Protein AF-A0A840URG7-F1 (afdb_monomer)

pLDDT: mean 84.98, std 16.12, range [25.55, 98.62]

Radius of gyration: 25.04 Å; Cα contacts (8 Å, |Δi|>4): 674; chains: 1; bounding box: 56×63×55 Å

Foldseek 3Di:
DDDPPPPPPLVVLLVVLLCVLLPDQLVVLCVFQVFDADPVRWTWWQAQLFTWTQHSRWIATPLRDDDDSLNRSLVSQLSVQFGPDAFPLDWAALCVLDPPVPNPPPPDQCVLWVLVLVQCAVNVVLLVQSCVSRAWDFDDDADPQWGWIWHCRTPRWIKIWIWHHDDPPDHITIGIITGSCNCNRGPSVSVSSSSVVVSCSSNDPPDDDDDPLDADFLVNDDAFDKWKFDKDAAALVLQQVCCVPPNVDPLSNDQVSVCPDPNNGRFHPPVSVVVVLQVRCQRINVHFPPGWAFPDWPDKDFDATHDHGKMKMKMKGFRDGAQDPVDNQKTKTWMWMFIATPVRDGRMIITTITIGTHDPPDD

Organism: NCBI:txid1506996

Sequence (363 aa):
MTDVSGFGGHGKIYEDLVKRLEDADIATLARHVNLPINTAGEIEVPFLGATYLISNTGVRRVDRRRCSDVTASALIHYVLTGCRNLPAGIFVPLAELAGPLFRNSSFSHSALEGPIIKRFQGRIQELLSIAVSIGGHEGGISGSGSVSVIFDVLPNVLLQLIFYDKDDEFPARATLLLDAHATKFIDFEALAVLISIFVQFLTNQAAMETGDMKERYLEDFEAGQTFQSERIRIDVDRIKSFAAEFDPQPFHLDERAATDTIFRGLVASGWHTAAITMKLLVEGDLKPAGGIVGASFDEFRWLQPVRPGDELRVESEVLAVRASTSRPDQGVIKVRTTTLNQNNEAVQVLVGNLIVLRSPVSS

Secondary structure (DSSP, 8-state):
--------SHHHHHHHHHHHHHTS-HHHHHHHHT--B-TTS-EEEEETTEEEEEETTEEEETT-PPPPHHHHHHHHHHHHH--S----S-EEEHHHHS-TT-TTSS--HHHHHHHHHHHHTT-HHHHHHHHHHTTEEE-S---TTEEEEEEEEETTEEEEEEEE---SSS--EEEEEEETTGGGTS-HHHHHHHHHHHHHHHH-TTS--SS--PPBPGGG--TT-EEE---EE--HHHHHHHHHHH---HHHH-HHHHHTSTTSS----HHHHHHHHHHHHHHSS--BTT--EEEEEEEEEE-S---TT-EEEEEEEEEEEEE-SS-TTEEEEEEEEEEE-TTS-EEEEEEEEEEEEPPPP--

Solvent-accessible surface area (backbone atoms only — not comparable to full-atom values): 20094 Å² total; per-residue (Å²): 142,80,87,89,83,84,80,77,60,51,62,54,55,27,54,56,51,30,59,59,28,57,82,45,61,54,70,59,36,23,59,34,56,72,40,55,64,50,99,87,61,26,32,50,43,60,44,69,66,41,49,33,37,40,45,49,87,34,65,45,37,76,86,67,54,92,66,52,48,64,59,40,38,36,54,51,46,32,50,76,55,22,44,86,70,73,59,66,87,43,72,37,48,65,72,75,72,42,54,95,89,45,82,83,53,93,80,45,71,62,76,63,29,44,56,46,34,75,62,32,54,90,33,61,69,57,50,52,55,50,35,47,65,35,52,27,41,83,42,82,93,58,63,95,84,39,50,32,34,31,26,55,52,32,91,66,32,42,36,36,41,39,40,34,57,54,61,99,88,45,76,49,42,49,44,66,26,28,27,71,39,35,66,64,33,26,54,65,69,47,44,54,50,47,51,52,52,49,44,52,54,78,51,38,91,88,61,80,79,89,71,95,77,71,66,31,31,46,83,74,56,53,61,74,45,74,34,48,32,69,75,46,75,36,48,62,67,60,32,29,54,50,14,70,76,77,48,73,49,56,36,27,67,34,53,72,64,5,43,83,43,101,67,58,29,48,31,43,49,72,66,54,53,51,53,50,48,51,51,36,44,71,73,23,65,62,41,39,33,96,44,92,40,77,76,48,70,85,42,79,45,80,71,45,83,50,39,65,72,40,32,39,31,40,40,35,34,30,71,38,70,43,78,38,91,88,44,84,62,29,23,38,36,33,34,40,37,37,32,22,39,78,85,70,47,62,30,33,40,36,29,32,35,30,48,23,32,40,70,80,78,89,125

Structure (mmCIF, N/CA/C/O backbone):
data_AF-A0A840URG7-F1
#
_entry.id   AF-A0A840URG7-F1
#
loop_
_atom_site.group_PDB
_atom_site.id
_atom_site.type_symbol
_atom_site.label_atom_id
_atom_site.label_alt_id
_atom_site.label_comp_id
_atom_site.label_asym_id
_atom_site.label_entity_id
_atom_site.label_seq_id
_atom_site.pdbx_PDB_ins_code
_atom_site.Cartn_x
_atom_site.Cartn_y
_atom_site.Cartn_z
_atom_site.occupancy
_atom_site.B_iso_or_equiv
_atom_site.auth_seq_id
_atom_site.auth_comp_id
_atom_site.auth_asym_id
_atom_site.auth_atom_id
_atom_site.pdbx_PDB_model_num
ATOM 1 N N . MET A 1 1 ? 28.502 3.018 13.889 1.00 35.03 1 MET A N 1
ATOM 2 C CA . MET A 1 1 ? 27.523 3.351 14.943 1.00 35.03 1 MET A CA 1
ATOM 3 C C . MET A 1 1 ? 27.047 4.767 14.692 1.00 35.03 1 MET A C 1
ATOM 5 O O . MET A 1 1 ? 27.700 5.713 15.104 1.00 35.03 1 MET A O 1
ATOM 9 N N . THR A 1 2 ? 25.965 4.894 13.938 1.00 27.00 2 THR A N 1
ATOM 10 C CA . THR A 1 2 ? 25.192 6.128 13.796 1.00 27.00 2 THR A CA 1
ATOM 11 C C . THR A 1 2 ? 23.773 5.747 14.173 1.00 27.00 2 THR A C 1
ATOM 13 O O . THR A 1 2 ? 23.179 4.848 13.582 1.00 27.00 2 THR A O 1
ATOM 16 N N . ASP A 1 3 ? 23.342 6.338 15.274 1.00 25.55 3 ASP A N 1
ATOM 17 C CA . ASP A 1 3 ? 22.122 6.050 16.004 1.00 25.55 3 ASP A CA 1
ATOM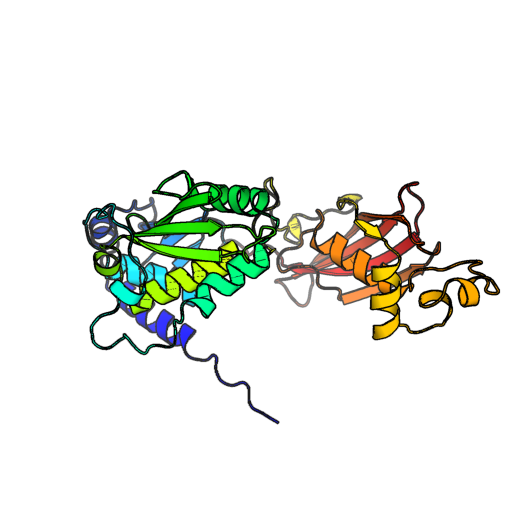 18 C C . ASP A 1 3 ? 20.897 6.506 15.196 1.00 25.55 3 ASP A C 1
ATOM 20 O O . ASP A 1 3 ? 20.818 7.659 14.771 1.00 25.55 3 ASP A O 1
ATOM 24 N N . VAL A 1 4 ? 19.965 5.584 14.950 1.00 26.81 4 VAL A N 1
ATOM 25 C CA . VAL A 1 4 ? 18.670 5.833 14.296 1.00 26.81 4 VAL A CA 1
ATOM 26 C C . VAL A 1 4 ? 17.610 5.839 15.397 1.00 26.81 4 VAL A C 1
ATOM 28 O O . VAL A 1 4 ? 16.782 4.940 15.503 1.00 26.81 4 VAL A O 1
ATOM 31 N N . SER A 1 5 ? 17.666 6.846 16.265 1.00 27.77 5 SER A N 1
ATOM 32 C CA . SER A 1 5 ? 16.752 7.046 17.400 1.00 27.77 5 SER A CA 1
ATOM 33 C C . SER A 1 5 ? 15.826 8.257 17.183 1.00 27.77 5 SER A C 1
ATOM 35 O O . SER A 1 5 ? 15.574 9.050 18.083 1.00 27.77 5 SER A O 1
ATOM 37 N N . GLY A 1 6 ? 15.288 8.405 15.964 1.00 25.84 6 GLY A N 1
ATOM 38 C CA . GLY A 1 6 ? 14.461 9.552 15.549 1.00 25.84 6 GLY A CA 1
ATOM 39 C C . GLY A 1 6 ? 12.942 9.331 15.443 1.00 25.84 6 GLY A C 1
ATOM 40 O O . GLY A 1 6 ? 12.267 10.193 14.893 1.00 25.84 6 GLY A O 1
ATOM 41 N N . PHE A 1 7 ? 12.377 8.215 15.924 1.00 33.34 7 PHE A N 1
ATOM 42 C CA . PHE A 1 7 ? 10.956 7.854 15.696 1.00 33.34 7 PHE A CA 1
ATOM 43 C C . PHE A 1 7 ? 10.078 7.765 16.966 1.00 33.34 7 PHE A C 1
ATOM 45 O O . PHE A 1 7 ? 9.041 7.111 16.963 1.00 33.34 7 PHE A O 1
ATOM 52 N N . GLY A 1 8 ? 10.449 8.440 18.061 1.00 29.45 8 GLY A N 1
ATOM 53 C CA . GLY A 1 8 ? 9.720 8.380 19.344 1.00 29.45 8 GLY A CA 1
ATOM 54 C C . GLY A 1 8 ? 8.539 9.353 19.529 1.00 29.45 8 GLY A C 1
ATOM 55 O O . GLY A 1 8 ? 7.962 9.388 20.611 1.00 29.45 8 GLY A O 1
ATOM 56 N N . GLY A 1 9 ? 8.192 10.183 18.534 1.00 48.97 9 GLY A N 1
ATOM 57 C CA . GLY A 1 9 ? 7.255 11.309 18.721 1.00 48.97 9 GLY A CA 1
ATOM 58 C C . GLY A 1 9 ? 5.770 11.013 18.472 1.00 48.97 9 GLY A C 1
ATOM 59 O O . GLY A 1 9 ? 4.916 11.535 19.184 1.00 48.97 9 GLY A O 1
ATOM 60 N N . HIS A 1 10 ? 5.440 10.179 17.481 1.00 64.50 10 HIS A N 1
ATOM 61 C CA . HIS A 1 10 ? 4.050 10.016 17.026 1.00 64.50 10 HIS A CA 1
ATOM 62 C C . HIS A 1 10 ? 3.159 9.261 18.018 1.00 64.50 10 HIS A C 1
ATOM 64 O O . HIS A 1 10 ? 2.007 9.646 18.194 1.00 64.50 10 HIS A O 1
ATOM 70 N N . GLY A 1 11 ? 3.702 8.256 18.715 1.00 68.62 11 GLY A N 1
ATOM 71 C CA . GLY A 1 11 ? 2.966 7.539 19.762 1.00 68.62 11 GLY A CA 1
ATOM 72 C C . GLY A 1 11 ? 2.554 8.466 20.908 1.00 68.62 11 GLY A C 1
ATOM 73 O O . GLY A 1 11 ? 1.411 8.438 21.343 1.00 68.62 11 GLY A O 1
ATOM 74 N N . LYS A 1 12 ? 3.437 9.390 21.308 1.00 79.00 12 LYS A N 1
ATOM 75 C CA . LYS A 1 12 ? 3.134 10.384 22.346 1.00 79.00 12 LYS A CA 1
ATOM 76 C C . LYS A 1 12 ? 2.038 11.367 21.917 1.00 79.00 12 LYS A C 1
ATOM 78 O O . LYS A 1 12 ? 1.158 11.680 22.709 1.00 79.00 12 LYS A O 1
ATOM 83 N N . ILE A 1 13 ? 2.071 11.831 20.663 1.00 82.38 13 ILE A N 1
ATOM 84 C CA . ILE A 1 13 ? 1.020 12.700 20.103 1.00 82.38 13 ILE A CA 1
ATOM 85 C C . ILE A 1 13 ? -0.329 11.972 20.113 1.00 82.38 13 ILE A C 1
ATOM 87 O O . ILE A 1 13 ? -1.331 12.546 20.535 1.00 82.38 13 ILE A O 1
ATOM 91 N N . TYR A 1 14 ? -0.346 10.706 19.691 1.00 86.50 14 TYR A N 1
ATOM 92 C CA . TYR A 1 14 ? -1.554 9.889 19.711 1.00 86.50 14 TYR A CA 1
ATOM 93 C C . TYR A 1 14 ? -2.090 9.695 21.134 1.00 86.50 14 TYR A C 1
ATOM 95 O O . TYR A 1 14 ? -3.266 9.948 21.375 1.00 86.50 14 TYR A O 1
ATOM 103 N N . GLU A 1 15 ? -1.237 9.326 22.092 1.00 88.69 15 GLU A N 1
ATOM 104 C CA . GLU A 1 15 ? -1.619 9.182 23.503 1.00 88.69 15 GLU A CA 1
ATOM 105 C C . GLU A 1 15 ? -2.224 10.470 24.079 1.00 88.69 15 GLU A C 1
ATOM 107 O O . GLU A 1 15 ? -3.244 10.424 24.768 1.00 88.69 15 GLU A O 1
ATOM 112 N N . ASP A 1 16 ? -1.636 11.631 23.783 1.00 90.75 16 ASP A N 1
ATOM 113 C CA . ASP A 1 16 ? -2.145 12.921 24.257 1.00 90.75 16 ASP A CA 1
ATOM 114 C C . ASP A 1 16 ? -3.489 13.295 23.604 1.00 90.75 16 ASP A C 1
ATOM 116 O O . ASP A 1 16 ? -4.351 13.896 24.248 1.00 90.75 16 ASP A O 1
ATOM 120 N N . LEU A 1 17 ? -3.711 12.904 22.347 1.00 90.81 17 LEU A N 1
ATOM 121 C CA . LEU A 1 17 ? -4.994 13.077 21.661 1.00 90.81 17 LEU A CA 1
ATOM 122 C C . LEU A 1 17 ? -6.074 12.124 22.173 1.00 90.81 17 LEU A C 1
ATOM 124 O O . LEU A 1 17 ? -7.224 12.540 22.303 1.00 90.81 17 LEU A O 1
ATOM 128 N N . VAL A 1 18 ? -5.722 10.880 22.504 1.00 92.69 18 VAL A N 1
ATOM 129 C CA . VAL A 1 18 ? -6.655 9.922 23.116 1.00 92.69 18 VAL A CA 1
ATOM 130 C C . VAL A 1 18 ? -7.127 10.434 24.474 1.00 92.69 18 VAL A C 1
ATOM 132 O O . VAL A 1 18 ? -8.328 10.453 24.711 1.00 92.69 18 VAL A O 1
ATOM 135 N N . LYS A 1 19 ? -6.239 10.988 25.311 1.00 93.00 19 LYS A N 1
ATOM 136 C CA . LYS A 1 19 ? -6.645 11.638 26.576 1.00 93.00 19 LYS A CA 1
ATOM 137 C C . LYS A 1 19 ? -7.650 12.770 26.367 1.00 93.00 19 LYS A C 1
ATOM 139 O O . LYS A 1 19 ? -8.557 12.956 27.165 1.00 93.00 19 LYS A O 1
ATOM 144 N N . ARG A 1 20 ? -7.521 13.535 25.277 1.00 92.06 20 ARG A N 1
ATOM 145 C CA . ARG A 1 20 ? -8.502 14.581 24.934 1.00 92.06 20 ARG A CA 1
ATOM 146 C C . ARG A 1 20 ? -9.853 14.005 24.505 1.00 92.06 20 ARG A C 1
ATOM 148 O O . ARG A 1 20 ? -10.852 14.705 24.633 1.00 92.06 20 ARG A O 1
ATOM 155 N N . LEU A 1 21 ? -9.886 12.779 23.981 1.00 92.62 21 LEU A N 1
ATOM 156 C CA . LEU A 1 21 ? -11.123 12.069 23.659 1.00 92.62 21 LEU A CA 1
ATOM 157 C C . LEU A 1 21 ? -11.777 11.434 24.886 1.00 92.62 21 LEU A C 1
ATOM 159 O O . LEU A 1 21 ? -12.998 11.341 24.893 1.00 92.62 21 LEU A O 1
ATOM 163 N N . GLU A 1 22 ? -11.018 11.026 25.908 1.00 92.50 22 GLU A N 1
ATOM 164 C CA . GLU A 1 22 ? -11.560 10.385 27.121 1.00 92.50 22 GLU A CA 1
ATOM 165 C C . GLU A 1 22 ? -12.695 11.209 27.748 1.00 92.50 22 GLU A C 1
ATOM 167 O O . GLU A 1 22 ? -13.764 10.669 28.027 1.00 92.50 22 GLU A O 1
ATOM 172 N N . ASP A 1 23 ? -12.507 12.527 27.852 1.00 87.81 23 ASP A N 1
ATOM 173 C CA . ASP A 1 23 ? -13.480 13.454 28.443 1.00 87.81 23 ASP A CA 1
ATOM 174 C C . ASP A 1 23 ? -14.458 14.076 27.425 1.00 87.81 23 ASP A C 1
ATOM 176 O O . ASP A 1 23 ? -15.296 14.912 27.779 1.00 87.81 23 ASP A O 1
ATOM 180 N N . ALA A 1 24 ? -14.357 13.721 26.142 1.00 91.25 24 ALA A N 1
ATOM 181 C CA . ALA A 1 24 ? -15.145 14.353 25.092 1.00 91.25 24 ALA A CA 1
ATOM 182 C C . ALA A 1 24 ? -16.533 13.717 24.908 1.00 91.25 24 ALA A C 1
ATOM 184 O O . ALA A 1 24 ? -16.699 12.496 24.888 1.00 91.25 24 ALA A O 1
ATOM 185 N N . ASP A 1 25 ? -17.542 14.556 24.655 1.00 94.50 25 ASP A N 1
ATOM 186 C CA . ASP A 1 25 ? -18.849 14.097 24.180 1.00 94.50 25 ASP A CA 1
ATOM 187 C C . ASP A 1 25 ? -18.771 13.760 22.683 1.00 94.50 25 ASP A C 1
ATOM 189 O O . ASP A 1 25 ? -18.884 14.633 21.814 1.00 94.50 25 ASP A O 1
ATOM 193 N N . ILE A 1 26 ? -18.597 12.469 22.393 1.00 95.31 26 ILE A N 1
ATOM 194 C CA . ILE A 1 26 ? -18.490 11.914 21.039 1.00 95.31 26 ILE A CA 1
ATOM 195 C C . ILE A 1 26 ? -19.694 12.286 20.167 1.00 95.31 26 ILE A C 1
ATOM 197 O O . ILE A 1 26 ? -19.527 12.619 18.991 1.00 95.31 26 ILE A O 1
ATOM 201 N N . ALA A 1 27 ? -20.905 12.314 20.729 1.00 93.94 27 ALA A N 1
ATOM 202 C CA . ALA A 1 27 ? -22.096 12.652 19.960 1.00 93.94 27 ALA A CA 1
ATOM 203 C C . ALA A 1 27 ? -22.134 14.130 19.576 1.00 93.94 27 ALA A C 1
ATOM 205 O O . ALA A 1 27 ? -22.584 14.513 18.490 1.00 93.94 27 ALA A O 1
ATOM 206 N N . THR A 1 28 ? -21.636 14.983 20.462 1.00 93.06 28 THR A N 1
ATOM 207 C CA . THR A 1 28 ? -21.450 16.394 20.160 1.00 93.06 28 THR A CA 1
ATOM 208 C C . THR A 1 28 ? -20.350 16.595 19.122 1.00 93.06 28 THR A C 1
ATOM 210 O O . THR A 1 28 ? -20.592 17.324 18.161 1.00 93.06 28 THR A O 1
ATOM 213 N N . LEU A 1 29 ? -19.204 15.917 19.223 1.00 93.19 29 LEU A N 1
ATOM 214 C CA . LEU A 1 29 ? -18.143 15.989 18.210 1.00 93.19 29 LEU A CA 1
ATOM 215 C C . LEU A 1 29 ? -18.638 15.557 16.822 1.00 93.19 29 LEU A C 1
ATOM 217 O O . LEU A 1 29 ? -18.513 16.323 15.870 1.00 93.19 29 LEU A O 1
ATOM 221 N N . ALA A 1 30 ? -19.309 14.406 16.712 1.00 92.81 30 ALA A N 1
ATOM 222 C CA . ALA A 1 30 ? -19.869 13.916 15.449 1.00 92.81 30 ALA A CA 1
ATOM 223 C C . ALA A 1 30 ? -20.816 14.936 14.801 1.00 92.81 30 ALA A C 1
ATOM 225 O O . ALA A 1 30 ? -20.755 15.195 13.598 1.00 92.81 30 ALA A O 1
ATOM 226 N N . ARG A 1 31 ? -21.662 15.589 15.614 1.00 90.31 31 ARG A N 1
ATOM 227 C CA . ARG A 1 31 ? -22.547 16.655 15.134 1.00 90.31 31 ARG A CA 1
ATOM 228 C C . ARG A 1 31 ? -21.764 17.854 14.608 1.00 90.31 31 ARG A C 1
ATOM 230 O O . ARG A 1 31 ? -22.227 18.431 13.628 1.00 90.31 31 ARG A O 1
ATOM 237 N N . HIS A 1 32 ? -20.636 18.239 15.202 1.00 87.56 32 HIS A N 1
ATOM 238 C CA . HIS A 1 32 ? -19.839 19.387 14.743 1.00 87.56 32 HIS A CA 1
ATOM 239 C C . HIS A 1 32 ? -19.211 19.169 13.365 1.00 87.56 32 HIS A C 1
ATOM 241 O O . HIS A 1 32 ? -19.142 20.118 12.589 1.00 87.56 32 HIS A O 1
ATOM 247 N N . VAL A 1 33 ? -18.845 17.933 13.033 1.00 88.12 33 VAL A N 1
ATOM 248 C CA . VAL A 1 33 ? -18.273 17.569 11.723 1.00 88.12 33 VAL A CA 1
ATOM 249 C C . VAL A 1 33 ? -19.279 16.924 10.764 1.00 88.12 33 VAL A C 1
ATOM 251 O O . VAL A 1 33 ? -18.927 16.565 9.647 1.00 88.12 33 VAL A O 1
ATOM 254 N N . ASN A 1 34 ? -20.551 16.826 11.169 1.00 90.06 34 ASN A N 1
ATOM 255 C CA . ASN A 1 34 ? -21.637 16.207 10.403 1.00 90.06 34 ASN A CA 1
ATOM 256 C C . ASN A 1 34 ? -21.344 14.751 9.989 1.00 90.06 34 ASN A C 1
ATOM 258 O O . ASN A 1 34 ? -21.593 14.355 8.851 1.00 90.06 34 ASN A O 1
ATOM 262 N N . LEU A 1 35 ? -20.818 13.963 10.927 1.00 93.00 35 LEU A N 1
ATOM 263 C CA . LEU A 1 35 ? -20.523 12.546 10.736 1.00 93.00 35 LEU A CA 1
ATOM 264 C C . LEU A 1 35 ? -21.554 11.654 11.437 1.00 93.00 35 LEU A C 1
ATOM 266 O O . LEU A 1 35 ? -22.087 12.043 12.483 1.00 93.00 35 LEU A O 1
ATOM 270 N N . PRO A 1 36 ? -21.850 10.464 10.881 1.00 95.06 36 PRO A N 1
ATOM 271 C CA . PRO A 1 36 ? -22.738 9.517 11.526 1.00 95.06 36 PRO A CA 1
ATOM 272 C C . PRO A 1 36 ? -22.085 8.888 12.759 1.00 95.06 36 PRO A C 1
ATOM 274 O O . PRO A 1 36 ? -20.862 8.830 12.895 1.00 95.06 36 PRO A O 1
ATOM 277 N N . ILE A 1 37 ? -22.941 8.402 13.655 1.00 96.25 37 ILE A N 1
ATOM 278 C CA . ILE A 1 37 ? -22.557 7.609 14.820 1.00 96.25 37 ILE A CA 1
ATOM 279 C C . ILE A 1 37 ? -23.219 6.248 14.673 1.00 96.25 37 ILE A C 1
ATOM 281 O O . ILE A 1 37 ? -24.416 6.166 14.378 1.00 96.25 37 ILE A O 1
ATOM 285 N N . ASN A 1 38 ? -22.450 5.192 14.898 1.00 94.44 38 ASN A N 1
ATOM 286 C CA . ASN A 1 38 ? -22.973 3.837 14.906 1.00 94.44 38 ASN A CA 1
ATOM 287 C C . ASN A 1 38 ? -23.743 3.518 16.204 1.00 94.44 38 ASN A C 1
ATOM 289 O O . ASN A 1 38 ? -23.807 4.303 17.153 1.00 94.44 38 ASN A O 1
ATOM 293 N N . THR A 1 39 ? -24.307 2.313 16.281 1.00 92.69 39 THR A N 1
ATOM 294 C CA . THR A 1 39 ? -25.061 1.848 17.459 1.00 92.69 39 THR A CA 1
ATOM 295 C C . THR A 1 39 ? -24.213 1.689 18.724 1.00 92.69 39 THR A C 1
ATOM 297 O O . THR A 1 39 ? -24.775 1.603 19.812 1.00 92.69 39 THR A O 1
ATOM 300 N N . ALA A 1 40 ? -22.884 1.629 18.598 1.00 92.88 40 ALA A N 1
ATOM 301 C CA . ALA A 1 40 ? -21.942 1.561 19.714 1.00 92.88 40 ALA A CA 1
ATOM 302 C C . ALA A 1 40 ? -21.500 2.951 20.212 1.00 92.88 40 ALA A C 1
ATOM 304 O O . ALA A 1 40 ? -20.715 3.035 21.152 1.00 92.88 40 ALA A O 1
ATOM 305 N N . GLY A 1 41 ? -22.005 4.037 19.614 1.00 94.44 41 GLY A N 1
ATOM 306 C CA . GLY A 1 41 ? -21.640 5.398 19.999 1.00 94.44 41 GLY A CA 1
ATOM 307 C C . GLY A 1 41 ? -20.329 5.893 19.385 1.00 94.44 41 GLY A C 1
ATOM 308 O O . GLY A 1 41 ? -19.790 6.886 19.860 1.00 94.44 41 GLY A O 1
ATOM 309 N N . GLU A 1 42 ? -19.806 5.230 18.352 1.00 97.06 42 GLU A N 1
ATOM 310 C CA . GLU A 1 42 ? -18.551 5.601 17.687 1.00 97.06 42 GLU A CA 1
ATOM 311 C C . GLU A 1 42 ? -18.825 6.424 16.424 1.00 97.06 42 GLU A C 1
ATOM 313 O O . GLU A 1 42 ? -19.769 6.140 15.684 1.00 97.06 42 GLU A O 1
ATOM 318 N N . ILE A 1 43 ? -17.976 7.415 16.150 1.00 97.50 43 ILE A N 1
ATOM 319 C CA . ILE A 1 43 ? -18.066 8.253 14.946 1.00 97.50 43 ILE A CA 1
ATOM 320 C C . ILE A 1 43 ? -17.518 7.479 13.757 1.00 97.50 43 ILE A C 1
ATOM 322 O O . ILE A 1 43 ? -16.388 6.994 13.812 1.00 97.50 43 ILE A O 1
ATOM 326 N N . GLU A 1 44 ? -18.282 7.422 12.673 1.00 96.75 44 GLU A N 1
ATOM 327 C CA . GLU A 1 44 ? -17.857 6.828 11.410 1.00 96.75 44 GLU A CA 1
ATOM 328 C C . GLU A 1 44 ? -17.211 7.887 10.512 1.00 96.75 44 GLU A C 1
ATOM 330 O O . GLU A 1 44 ? -17.872 8.810 10.039 1.00 96.75 44 GLU A O 1
ATOM 335 N N . VAL A 1 45 ? -15.909 7.750 10.261 1.00 95.25 45 VAL A N 1
ATOM 336 C CA . VAL A 1 45 ? -15.131 8.681 9.436 1.00 95.25 45 VAL A CA 1
ATOM 337 C C . VAL A 1 45 ? -14.657 7.970 8.165 1.00 95.25 45 VAL A C 1
ATOM 339 O O . VAL A 1 45 ? -13.820 7.066 8.261 1.00 95.25 45 VAL A O 1
ATOM 342 N N . PRO A 1 46 ? -15.161 8.336 6.972 1.00 91.69 46 PRO A N 1
ATOM 343 C CA . PRO A 1 46 ? -14.605 7.850 5.717 1.00 91.69 46 PRO A CA 1
ATOM 344 C C . PRO A 1 46 ? -13.256 8.530 5.453 1.00 91.69 46 PRO A C 1
ATOM 346 O O . PRO A 1 46 ? -13.133 9.748 5.571 1.00 91.69 46 PRO A O 1
ATOM 349 N N . PHE A 1 47 ? -12.243 7.739 5.112 1.00 91.12 47 PHE A N 1
ATOM 350 C CA . PHE A 1 47 ? -10.897 8.219 4.818 1.00 91.12 47 PHE A CA 1
ATOM 351 C C . PHE A 1 47 ? -10.181 7.242 3.873 1.00 91.12 47 PHE A C 1
ATOM 353 O O . PHE A 1 47 ? -10.029 6.063 4.197 1.00 91.12 47 PHE A O 1
ATOM 360 N N . LEU A 1 48 ? -9.746 7.730 2.705 1.00 85.69 48 LEU A N 1
ATOM 361 C CA . LEU A 1 48 ? -8.955 6.991 1.699 1.00 85.69 48 LEU A CA 1
ATOM 362 C C . LEU A 1 48 ? -9.502 5.590 1.359 1.00 85.69 48 LEU A C 1
ATOM 364 O O . LEU A 1 48 ? -8.781 4.593 1.401 1.00 85.69 48 LEU A O 1
ATOM 368 N N . GLY A 1 49 ? -10.798 5.507 1.049 1.00 82.00 49 GLY A N 1
ATOM 369 C CA . GLY A 1 49 ? -11.458 4.252 0.661 1.00 82.00 49 GLY A CA 1
ATOM 370 C C . GLY A 1 49 ? -11.773 3.291 1.817 1.00 82.00 49 GLY A C 1
ATOM 371 O O . GLY A 1 49 ? -12.204 2.167 1.571 1.00 82.00 49 GLY A O 1
ATOM 372 N N . ALA A 1 50 ? -11.588 3.703 3.075 1.00 86.56 50 ALA A N 1
ATOM 373 C CA . ALA A 1 50 ? -11.951 2.916 4.253 1.00 86.56 50 ALA A CA 1
ATOM 374 C C . ALA A 1 50 ? -12.775 3.726 5.264 1.00 86.56 50 ALA A C 1
ATOM 376 O O . ALA A 1 50 ? -12.750 4.954 5.272 1.00 86.56 50 ALA A O 1
ATOM 377 N N . THR A 1 51 ? -13.470 3.023 6.161 1.00 91.75 51 THR A N 1
ATOM 378 C CA . THR A 1 51 ? -14.201 3.633 7.280 1.00 91.75 51 THR A CA 1
ATOM 379 C C . THR A 1 51 ? -13.456 3.402 8.590 1.00 91.75 51 THR A C 1
ATOM 381 O O . THR A 1 51 ? -13.090 2.271 8.938 1.00 91.75 51 THR A O 1
ATOM 384 N N . TYR A 1 52 ? -13.251 4.488 9.327 1.00 94.69 52 TYR A N 1
ATOM 385 C CA . TYR A 1 52 ? -12.627 4.521 10.642 1.00 94.69 52 TYR A CA 1
ATOM 386 C C . TYR A 1 52 ? -13.680 4.818 11.703 1.00 94.69 52 TYR A C 1
ATOM 388 O O . TYR A 1 52 ? -14.647 5.529 11.451 1.00 94.69 52 TYR A O 1
ATOM 396 N N . LEU A 1 53 ? -13.482 4.252 12.886 1.00 97.06 53 LEU A N 1
ATOM 397 C CA . LEU A 1 53 ? -14.352 4.388 14.041 1.00 97.06 53 LEU A CA 1
ATOM 398 C C . LEU A 1 53 ? -13.578 5.093 15.143 1.00 97.06 53 LEU A C 1
ATOM 400 O O . LEU A 1 53 ? -12.499 4.629 15.525 1.00 97.06 53 LEU A O 1
ATOM 404 N N . ILE A 1 54 ? -14.123 6.209 15.618 1.00 97.38 54 ILE A N 1
ATOM 405 C CA . ILE A 1 54 ? -13.533 7.016 16.688 1.00 97.38 54 ILE A CA 1
ATOM 406 C C . ILE A 1 54 ? -14.426 6.937 17.922 1.00 97.38 54 ILE A C 1
ATOM 408 O O . ILE A 1 54 ? -15.620 7.233 17.852 1.00 97.38 54 ILE A O 1
ATOM 412 N N . SER A 1 55 ? -13.831 6.558 19.049 1.00 96.38 55 SER A N 1
ATOM 413 C CA . SER A 1 55 ? -14.466 6.485 20.366 1.00 96.38 55 SER A CA 1
ATOM 414 C C . SER A 1 55 ? -13.625 7.227 21.409 1.00 96.38 55 SER A C 1
ATOM 416 O O . SER A 1 55 ? -12.520 7.687 21.117 1.00 96.38 55 SER A O 1
ATOM 418 N N . ASN A 1 56 ? -14.097 7.287 22.657 1.00 95.38 56 ASN A N 1
ATOM 419 C CA . ASN A 1 56 ? -13.320 7.827 23.779 1.00 95.38 56 ASN A CA 1
ATOM 420 C C . ASN A 1 56 ? -12.002 7.071 24.040 1.00 95.38 56 ASN A C 1
ATOM 422 O O . ASN A 1 56 ? -11.139 7.584 24.740 1.00 95.38 56 ASN A O 1
ATOM 426 N N . THR A 1 57 ? -11.829 5.865 23.487 1.00 93.62 57 THR A N 1
ATOM 427 C CA . THR A 1 57 ? -10.629 5.035 23.682 1.00 93.62 57 THR A CA 1
ATOM 428 C C . THR A 1 57 ? -9.670 5.065 22.488 1.00 93.62 57 THR A C 1
ATOM 430 O O . THR A 1 57 ? -8.667 4.354 22.500 1.00 93.62 57 THR A O 1
ATOM 433 N N . GLY A 1 58 ? -9.972 5.841 21.441 1.00 93.44 58 GLY A N 1
ATOM 434 C CA . GLY A 1 58 ? -9.100 6.025 20.279 1.00 93.44 58 GLY A CA 1
ATOM 435 C C . GLY A 1 58 ? -9.741 5.654 18.944 1.00 93.44 58 GLY A C 1
ATOM 436 O O . GLY A 1 58 ? -10.953 5.766 18.763 1.00 93.44 58 GLY A O 1
ATOM 437 N N . VAL A 1 59 ? -8.903 5.254 17.980 1.00 94.75 59 VAL A N 1
ATOM 438 C CA . VAL A 1 59 ? -9.311 5.037 16.582 1.00 94.75 59 VAL A CA 1
ATOM 439 C C . VAL A 1 59 ? -9.046 3.606 16.141 1.00 94.75 59 VAL A C 1
ATOM 441 O O . VAL A 1 59 ? -7.948 3.077 16.314 1.00 94.75 59 VAL A O 1
ATOM 444 N N . ARG A 1 60 ? -10.026 2.998 15.473 1.00 92.44 60 ARG A N 1
ATOM 445 C CA . ARG A 1 60 ? -9.890 1.687 14.824 1.00 92.44 60 ARG A CA 1
ATOM 446 C C . ARG A 1 60 ? -10.513 1.696 13.435 1.00 92.44 60 ARG A C 1
ATOM 448 O O . ARG A 1 60 ? -11.321 2.558 13.119 1.00 92.44 60 ARG A O 1
ATOM 455 N N . ARG A 1 61 ? -10.170 0.721 12.598 1.00 87.38 61 ARG A N 1
ATOM 456 C CA . ARG A 1 61 ? -1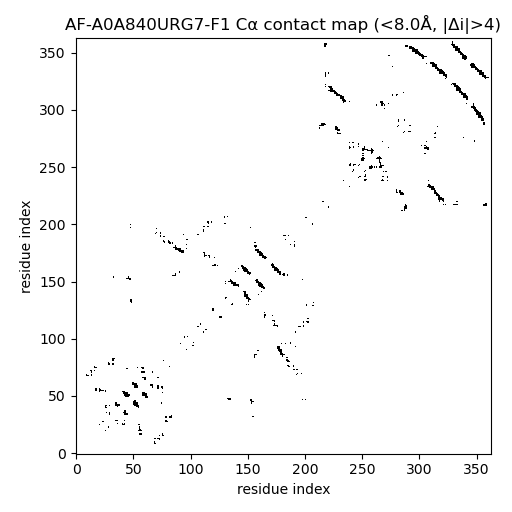0.825 0.534 11.294 1.00 87.38 61 ARG A CA 1
ATOM 457 C C . ARG A 1 61 ? -12.007 -0.421 11.408 1.00 87.38 61 ARG A C 1
ATOM 459 O O . ARG A 1 61 ? -11.966 -1.358 12.210 1.00 87.38 61 ARG A O 1
ATOM 466 N N . VAL A 1 62 ? -13.031 -0.220 10.577 1.00 84.38 62 VAL A N 1
ATOM 467 C CA . VAL A 1 62 ? -14.160 -1.162 10.456 1.00 84.38 62 VAL A CA 1
ATOM 468 C C . VAL A 1 62 ? -13.672 -2.540 9.996 1.00 84.38 62 VAL A C 1
ATOM 470 O O . VAL A 1 62 ? -14.075 -3.555 10.558 1.00 84.38 62 VAL A O 1
ATOM 473 N N . ASP A 1 63 ? -12.737 -2.576 9.044 1.00 76.25 63 ASP A N 1
ATOM 474 C CA . ASP A 1 63 ? -12.147 -3.805 8.493 1.00 76.25 63 ASP A CA 1
ATOM 475 C C . ASP A 1 63 ? -11.109 -4.480 9.413 1.00 76.25 63 ASP A C 1
ATOM 477 O O . ASP A 1 63 ? -10.502 -5.479 9.031 1.00 76.25 63 ASP A O 1
ATOM 481 N N . ARG A 1 64 ? -10.894 -3.938 10.622 1.00 78.50 64 ARG A N 1
ATOM 482 C CA . ARG A 1 64 ? -9.933 -4.413 11.634 1.00 78.50 64 ARG A CA 1
ATOM 483 C C . ARG A 1 64 ? -8.462 -4.419 11.192 1.00 78.50 64 ARG A C 1
ATOM 485 O O . ARG A 1 64 ? -7.618 -4.912 11.941 1.00 78.50 64 ARG A O 1
ATOM 492 N N . ARG A 1 65 ? -8.114 -3.838 10.036 1.00 71.31 65 ARG A N 1
ATOM 493 C CA . ARG A 1 65 ? -6.708 -3.654 9.645 1.00 71.31 65 ARG A CA 1
ATOM 494 C C . ARG A 1 65 ? -6.021 -2.662 10.585 1.00 71.31 65 ARG A C 1
ATOM 496 O O . ARG A 1 65 ? -6.662 -1.794 11.184 1.00 71.31 65 ARG A O 1
ATOM 503 N N . ARG A 1 66 ? -4.691 -2.756 10.685 1.00 72.75 66 ARG A N 1
ATOM 504 C CA . ARG A 1 66 ? -3.897 -1.851 11.528 1.00 72.75 66 ARG A CA 1
ATOM 505 C C . ARG A 1 66 ? -4.111 -0.394 11.099 1.00 72.75 66 ARG A C 1
ATOM 507 O O . ARG A 1 66 ? -3.952 -0.053 9.928 1.00 72.75 66 ARG A O 1
ATOM 514 N N . CYS A 1 67 ? -4.440 0.459 12.065 1.00 80.31 67 CYS A N 1
ATOM 515 C CA . CYS A 1 67 ? -4.394 1.911 11.928 1.00 80.31 67 CYS A CA 1
ATOM 516 C C . CYS A 1 67 ? -3.043 2.399 12.464 1.00 80.31 67 CYS A C 1
ATOM 518 O O . CYS A 1 67 ? -2.620 1.952 13.528 1.00 80.31 67 CYS A O 1
ATOM 520 N N . SER A 1 68 ? -2.341 3.261 11.727 1.00 85.06 68 SER A N 1
ATOM 521 C CA . SER A 1 68 ? -1.102 3.859 12.236 1.00 85.06 68 SER A CA 1
ATOM 522 C C . SER A 1 68 ? -1.423 4.994 13.208 1.00 85.06 68 SER A C 1
ATOM 524 O O . SER A 1 68 ? -2.395 5.714 12.987 1.00 85.06 68 SER A O 1
ATOM 526 N N . ASP A 1 69 ? -0.583 5.212 14.221 1.00 84.38 69 ASP A N 1
ATOM 527 C CA . ASP A 1 69 ? -0.752 6.318 15.179 1.00 84.38 69 ASP A CA 1
ATOM 528 C C . ASP A 1 69 ? -0.803 7.683 14.480 1.00 84.38 69 ASP A C 1
ATOM 530 O O . ASP A 1 69 ? -1.502 8.587 14.925 1.00 84.38 69 ASP A O 1
ATOM 534 N N . VAL A 1 70 ? -0.110 7.827 13.345 1.00 83.81 70 VAL A N 1
ATOM 535 C CA . VAL A 1 70 ? -0.108 9.049 12.527 1.00 83.81 70 VAL A CA 1
ATOM 536 C C . VAL A 1 70 ? -1.472 9.260 11.863 1.00 83.81 70 VAL A C 1
ATOM 538 O O . VAL A 1 70 ? -2.038 10.348 11.950 1.00 83.81 70 VAL A O 1
ATOM 541 N N . THR A 1 71 ? -2.035 8.211 11.254 1.00 88.88 71 THR A N 1
ATOM 542 C CA . THR A 1 71 ? -3.392 8.244 10.685 1.00 88.88 71 THR A CA 1
ATOM 543 C C . THR A 1 71 ? -4.431 8.493 11.771 1.00 88.88 71 THR A C 1
ATOM 545 O O . THR A 1 71 ? -5.267 9.379 11.625 1.00 88.88 71 THR A O 1
ATOM 548 N N . ALA A 1 72 ? -4.353 7.754 12.878 1.00 90.50 72 ALA A N 1
ATOM 549 C CA . ALA A 1 72 ? -5.251 7.911 14.009 1.00 90.50 72 ALA A CA 1
ATOM 550 C C . ALA A 1 72 ? -5.208 9.347 14.551 1.00 90.50 72 ALA A C 1
ATOM 552 O O . ALA A 1 72 ? -6.253 9.971 14.691 1.00 90.50 72 ALA A O 1
ATOM 553 N N . SER A 1 73 ? -4.015 9.912 14.757 1.00 89.75 73 SER A N 1
ATOM 554 C CA . SER A 1 73 ? -3.846 11.290 15.232 1.00 89.75 73 SER A CA 1
ATOM 555 C C . SER A 1 73 ? -4.499 12.311 14.300 1.00 89.75 73 SER A C 1
ATOM 557 O O . SER A 1 73 ? -5.221 13.184 14.776 1.00 89.75 73 SER A O 1
ATOM 559 N N . ALA A 1 74 ? -4.307 12.187 12.982 1.00 90.06 74 ALA A N 1
ATOM 560 C CA . ALA A 1 74 ? -4.911 13.098 12.007 1.00 90.06 74 ALA A CA 1
ATOM 561 C C . ALA A 1 74 ? -6.451 13.058 12.049 1.00 90.06 74 ALA A C 1
ATOM 563 O O . ALA A 1 74 ? -7.102 14.103 12.026 1.00 90.06 74 ALA A O 1
ATOM 564 N N . LEU A 1 75 ? -7.036 11.863 12.183 1.00 93.62 75 LEU A N 1
ATOM 565 C CA . LEU A 1 75 ? -8.487 11.685 12.287 1.00 93.62 75 LEU A CA 1
ATOM 566 C C . LEU A 1 75 ? -9.051 12.230 13.607 1.00 93.62 75 LEU A C 1
ATOM 568 O O . LEU A 1 75 ? -10.104 12.868 13.605 1.00 93.62 75 LEU A O 1
ATOM 572 N N . ILE A 1 76 ? -8.342 12.032 14.726 1.00 93.94 76 ILE A N 1
ATOM 573 C CA . ILE A 1 76 ? -8.733 12.617 16.016 1.00 93.94 76 ILE A CA 1
ATOM 574 C C . ILE A 1 76 ? -8.681 14.146 15.938 1.00 93.94 76 ILE A C 1
ATOM 576 O O . ILE A 1 76 ? -9.631 14.805 16.354 1.00 93.94 76 ILE A O 1
ATOM 580 N N . HIS A 1 77 ? -7.613 14.720 15.372 1.00 91.25 77 HIS A N 1
ATOM 581 C CA . HIS A 1 77 ? -7.509 16.167 15.163 1.00 91.25 77 HIS A CA 1
ATOM 582 C C . HIS A 1 77 ? -8.687 16.706 14.355 1.00 91.25 77 HIS A C 1
ATOM 584 O O . HIS A 1 77 ? -9.314 17.678 14.778 1.00 91.25 77 HIS A O 1
ATOM 590 N N . TYR A 1 78 ? -9.022 16.059 13.239 1.00 92.50 78 TYR A N 1
ATOM 591 C CA . TYR A 1 78 ? -10.154 16.448 12.403 1.00 92.50 78 TYR A CA 1
ATOM 592 C C . TYR A 1 78 ? -11.472 16.474 13.184 1.00 92.50 78 TYR A C 1
ATOM 594 O O . TYR A 1 78 ? -12.203 17.455 13.125 1.00 92.50 78 TYR A O 1
ATOM 602 N N . VAL A 1 79 ? -11.763 15.445 13.980 1.00 93.00 79 VAL A N 1
ATOM 603 C CA . VAL A 1 79 ? -13.006 15.402 14.763 1.00 93.00 79 VAL A CA 1
ATOM 604 C C . VAL A 1 79 ? -13.005 16.397 15.930 1.00 93.00 79 VAL A C 1
ATOM 606 O O . VAL A 1 79 ? -14.050 16.961 16.247 1.00 93.00 79 VAL A O 1
ATOM 609 N N . LEU A 1 80 ? -11.855 16.641 16.565 1.00 90.56 80 LEU A N 1
ATOM 610 C CA . LEU A 1 80 ? -11.737 17.588 17.681 1.00 90.56 80 LEU A CA 1
ATOM 611 C C . LEU A 1 80 ? -11.784 19.058 17.247 1.00 90.56 80 LEU A C 1
ATOM 613 O O . LEU A 1 80 ? -12.177 19.909 18.043 1.00 90.56 80 LEU A O 1
ATOM 617 N N . THR A 1 81 ? -11.324 19.370 16.035 1.00 85.06 81 THR A N 1
ATOM 618 C CA . THR A 1 81 ? -11.179 20.755 15.545 1.00 85.06 81 THR A CA 1
ATOM 619 C C . THR A 1 81 ? -12.180 21.120 14.459 1.00 85.06 81 THR A C 1
ATOM 621 O O . THR A 1 81 ? -12.462 22.302 14.256 1.00 85.06 81 THR A O 1
ATOM 624 N N . GLY A 1 82 ? -12.728 20.120 13.774 1.00 76.25 82 GLY A N 1
ATOM 625 C CA . GLY A 1 82 ? -13.602 20.315 12.639 1.00 76.25 82 GLY A CA 1
ATOM 626 C C . GLY A 1 82 ? -14.901 21.012 13.012 1.00 76.25 82 GLY A C 1
ATOM 627 O O . GLY A 1 82 ? -15.417 20.930 14.128 1.00 76.25 82 GLY A O 1
ATOM 628 N N . CYS A 1 83 ? -15.440 21.732 12.039 1.00 75.81 83 CYS A N 1
ATOM 629 C CA . CYS A 1 83 ? -16.643 22.521 12.215 1.00 75.81 83 CYS A CA 1
ATOM 630 C C . CYS A 1 83 ? -17.580 22.384 11.015 1.00 75.81 83 CYS A C 1
ATOM 632 O O . CYS A 1 83 ? -17.190 21.942 9.931 1.00 75.81 83 CYS A O 1
ATOM 634 N N . ARG A 1 84 ? -18.833 22.811 11.206 1.00 74.38 84 ARG A N 1
ATOM 635 C CA . ARG A 1 84 ? -19.857 22.851 10.157 1.00 74.38 84 ARG A CA 1
ATOM 636 C C . ARG A 1 84 ? -19.602 24.017 9.210 1.00 74.38 84 ARG A C 1
ATOM 638 O O . ARG A 1 84 ? -20.276 25.040 9.279 1.00 74.38 84 ARG A O 1
ATOM 645 N N . ASN A 1 85 ? -18.620 23.859 8.341 1.00 79.94 85 ASN A N 1
ATOM 646 C CA . ASN A 1 85 ? -18.403 24.734 7.200 1.00 79.94 85 ASN A CA 1
ATOM 647 C C . ASN A 1 85 ? -18.628 23.965 5.898 1.00 79.94 85 ASN A C 1
ATOM 649 O O . ASN A 1 85 ? -18.753 22.742 5.890 1.00 79.94 85 ASN A O 1
ATOM 653 N N . LEU A 1 86 ? -18.687 24.704 4.794 1.00 86.31 86 LEU A N 1
ATOM 654 C CA . LEU A 1 86 ? -18.688 24.137 3.451 1.00 86.31 86 LEU A CA 1
ATOM 655 C C . LEU A 1 86 ? -17.356 24.451 2.757 1.00 86.31 86 LEU A C 1
ATOM 657 O O . LEU A 1 86 ? -16.772 25.516 3.029 1.00 86.31 86 LEU A O 1
ATOM 661 N N . PRO A 1 87 ? -16.885 23.560 1.866 1.00 89.19 87 PRO A N 1
ATOM 662 C CA . PRO A 1 87 ? -15.771 23.859 0.976 1.00 89.19 87 PRO A CA 1
ATOM 663 C C . PRO A 1 87 ? -16.015 25.167 0.215 1.00 89.19 87 PRO A C 1
ATOM 665 O O . PRO A 1 87 ? -17.155 25.501 -0.118 1.00 89.19 87 PRO A O 1
ATOM 668 N N . ALA A 1 88 ? -14.953 25.923 -0.048 1.00 92.06 88 ALA A N 1
ATOM 669 C CA . ALA A 1 88 ? -15.028 27.131 -0.865 1.00 92.06 88 ALA A CA 1
ATOM 670 C C . ALA A 1 88 ? -15.297 26.815 -2.346 1.00 92.06 88 ALA A C 1
ATOM 672 O O . ALA A 1 88 ? -15.810 27.669 -3.068 1.00 92.06 88 ALA A O 1
ATOM 673 N N . GLY A 1 89 ? -14.916 25.619 -2.805 1.00 89.25 89 GLY A N 1
ATOM 674 C CA . GLY A 1 89 ? -14.866 25.260 -4.223 1.00 89.25 89 GLY A CA 1
ATOM 675 C C . GLY A 1 89 ? -13.711 25.939 -4.967 1.00 89.25 89 GLY A C 1
ATOM 676 O O . GLY A 1 89 ? -13.696 25.957 -6.196 1.00 89.25 89 GLY A O 1
ATOM 677 N N . ILE A 1 90 ? -12.761 26.523 -4.230 1.00 92.06 90 ILE A N 1
ATOM 678 C CA . ILE A 1 90 ? -11.593 27.233 -4.758 1.00 92.06 90 ILE A CA 1
ATOM 679 C C . ILE A 1 90 ? -10.355 26.485 -4.286 1.00 92.06 90 ILE A C 1
ATOM 681 O O . ILE A 1 90 ? -10.146 26.357 -3.083 1.00 92.06 90 ILE A O 1
ATOM 685 N N . PHE A 1 91 ? -9.534 26.024 -5.225 1.00 93.12 91 PHE A N 1
ATOM 686 C CA . PHE A 1 91 ? -8.350 25.224 -4.938 1.00 93.12 91 PHE A CA 1
ATOM 687 C C . PHE A 1 91 ? -7.081 26.078 -4.986 1.00 93.12 91 PHE A C 1
ATOM 689 O O . PHE A 1 91 ? -6.826 26.764 -5.975 1.00 93.12 91 PHE A O 1
ATOM 696 N N . VAL A 1 92 ? -6.287 26.021 -3.918 1.00 91.81 92 VAL A N 1
ATOM 697 C CA . VAL A 1 92 ? -5.054 26.796 -3.735 1.00 91.81 92 VAL A CA 1
ATOM 698 C C . VAL A 1 92 ? -3.889 25.886 -3.322 1.00 91.81 92 VAL A C 1
ATOM 700 O O . VAL A 1 92 ? -4.110 24.841 -2.705 1.00 91.81 92 VAL A O 1
ATOM 703 N N . PRO A 1 93 ? -2.633 26.238 -3.636 1.00 89.69 93 PRO A N 1
ATOM 704 C CA . PRO A 1 93 ? -1.467 25.519 -3.132 1.00 89.69 93 PRO A CA 1
ATOM 705 C C . PRO A 1 93 ? -1.429 25.483 -1.599 1.00 89.69 93 PRO A C 1
ATOM 707 O O . PRO A 1 93 ? -1.788 26.456 -0.937 1.00 89.69 93 PRO A O 1
ATOM 710 N N . LEU A 1 94 ? -0.888 24.403 -1.022 1.00 85.00 94 LEU A N 1
ATOM 711 C CA . LEU A 1 94 ? -0.718 24.270 0.435 1.00 85.00 94 LEU A CA 1
ATOM 712 C C . LEU A 1 94 ?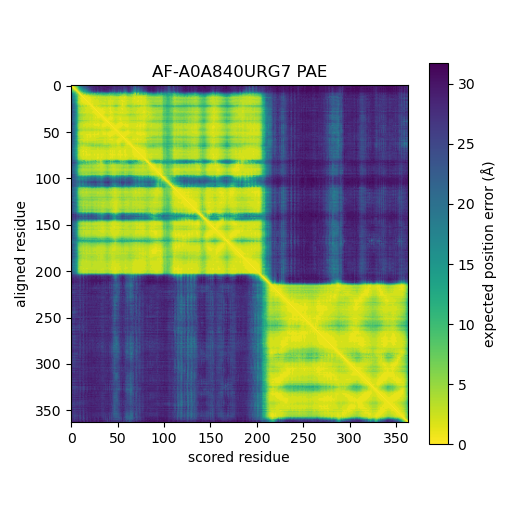 0.013 25.478 1.055 1.00 85.00 94 LEU A C 1
ATOM 714 O O . LEU A 1 94 ? -0.329 25.916 2.150 1.00 85.00 94 LEU A O 1
ATOM 718 N N . ALA A 1 95 ? 0.985 26.051 0.341 1.00 81.19 95 ALA A N 1
ATOM 719 C CA . ALA A 1 95 ? 1.740 27.219 0.790 1.00 81.19 95 ALA A CA 1
ATOM 720 C C . ALA A 1 95 ? 0.884 28.490 0.968 1.00 81.19 95 ALA A C 1
ATOM 722 O O . ALA A 1 95 ? 1.262 29.359 1.748 1.00 81.19 95 ALA A O 1
ATOM 723 N N . GLU A 1 96 ? -0.258 28.609 0.283 1.00 85.56 96 GLU A N 1
ATOM 724 C CA . GLU A 1 96 ? -1.186 29.737 0.458 1.00 85.56 96 GLU A CA 1
ATOM 725 C C . GLU A 1 96 ? -2.068 29.581 1.701 1.00 85.56 96 GLU A C 1
ATOM 727 O O . GLU A 1 96 ? -2.498 30.572 2.288 1.00 85.56 96 GLU A O 1
ATOM 732 N N . LEU A 1 97 ? -2.296 28.339 2.137 1.00 85.25 97 LEU A N 1
ATOM 733 C CA . LEU A 1 97 ? -2.976 28.037 3.399 1.00 85.25 97 LEU A CA 1
ATOM 734 C C . LEU A 1 97 ? -2.055 28.211 4.610 1.00 85.25 97 LEU A C 1
ATOM 736 O O . LEU A 1 97 ? -2.525 28.331 5.743 1.00 85.25 97 LEU A O 1
ATOM 740 N N . ALA A 1 98 ? -0.743 28.222 4.374 1.00 75.19 98 ALA A N 1
ATOM 741 C CA . ALA A 1 98 ? 0.254 28.437 5.401 1.00 75.19 98 ALA A CA 1
ATOM 742 C C . ALA A 1 98 ? 0.181 29.888 5.903 1.00 75.19 98 ALA A C 1
ATOM 744 O O . ALA A 1 98 ? 0.312 30.850 5.142 1.00 75.19 98 ALA A O 1
ATOM 745 N N . GLY A 1 99 ? 0.007 30.064 7.214 1.00 66.62 99 GLY A N 1
ATOM 746 C CA . GLY A 1 99 ? 0.056 31.389 7.828 1.00 66.62 99 GLY A CA 1
ATOM 747 C C . GLY A 1 99 ? 1.416 32.088 7.624 1.00 66.62 99 GLY A C 1
ATOM 748 O O . GLY A 1 99 ? 2.404 31.455 7.237 1.00 66.62 99 GLY A O 1
ATOM 749 N N . PRO A 1 100 ? 1.534 33.389 7.960 1.00 58.50 100 PRO A N 1
ATOM 750 C CA . PRO A 1 100 ? 2.750 34.185 7.741 1.00 58.50 100 PRO A CA 1
ATOM 751 C C . PRO A 1 100 ? 4.035 33.579 8.328 1.00 58.50 100 PRO A C 1
ATOM 753 O O . PRO A 1 100 ? 5.122 33.870 7.831 1.00 58.50 100 PRO A O 1
ATOM 756 N N . LEU A 1 101 ? 3.895 32.746 9.365 1.00 54.41 101 LEU A N 1
ATOM 757 C CA . LEU A 1 101 ? 4.966 32.074 10.103 1.00 54.41 101 LEU A CA 1
ATOM 758 C C . LEU A 1 101 ? 5.542 30.831 9.393 1.00 54.41 101 LEU A C 1
ATOM 760 O O . LEU A 1 101 ? 6.623 30.384 9.760 1.00 54.41 101 LEU A O 1
ATOM 764 N N . PHE A 1 102 ? 4.867 30.287 8.373 1.00 55.41 102 PHE A N 1
ATOM 765 C CA . PHE A 1 102 ? 5.168 28.961 7.805 1.00 55.41 102 PHE A CA 1
ATOM 766 C C . PHE A 1 102 ? 5.690 28.970 6.362 1.00 55.41 102 PHE A C 1
ATOM 768 O O . PHE A 1 102 ? 5.966 27.905 5.805 1.00 55.41 102 PHE A O 1
ATOM 775 N N . ARG A 1 103 ? 5.923 30.157 5.782 1.00 51.34 103 ARG A N 1
ATOM 776 C CA . ARG A 1 103 ? 6.443 30.327 4.408 1.00 51.34 103 ARG A CA 1
ATOM 777 C C . ARG A 1 103 ? 7.814 29.678 4.141 1.00 51.34 103 ARG A C 1
ATOM 779 O O . ARG A 1 103 ? 8.177 29.535 2.982 1.00 51.34 103 ARG A O 1
ATOM 786 N N . ASN A 1 104 ? 8.535 29.247 5.183 1.00 45.25 104 ASN A N 1
ATOM 787 C CA . ASN A 1 104 ? 9.860 28.612 5.095 1.00 45.25 104 ASN A CA 1
ATOM 788 C C . ASN A 1 104 ? 9.900 27.169 5.650 1.00 45.25 104 ASN A C 1
ATOM 790 O O . ASN A 1 104 ? 10.975 26.668 5.977 1.00 45.25 104 ASN A O 1
ATOM 794 N N . SER A 1 105 ? 8.750 26.510 5.828 1.00 47.56 105 SER A N 1
ATOM 795 C CA . SER A 1 105 ? 8.706 25.139 6.358 1.00 47.56 105 SER A CA 1
ATOM 796 C C . SER A 1 105 ? 9.098 24.084 5.308 1.00 47.56 105 SER A C 1
ATOM 798 O O . SER A 1 105 ? 8.978 24.295 4.105 1.00 47.56 105 SER A O 1
ATOM 800 N N . SER A 1 106 ? 9.583 22.930 5.775 1.00 47.19 106 SER A N 1
ATOM 801 C CA . SER A 1 106 ? 10.172 21.819 5.002 1.00 47.19 106 SER A CA 1
ATOM 802 C C . SER A 1 106 ? 9.239 21.131 3.988 1.00 47.19 106 SER A C 1
ATOM 804 O O . SER A 1 106 ? 9.670 20.212 3.290 1.00 47.19 106 SER A O 1
ATOM 806 N N . PHE A 1 107 ? 7.981 21.561 3.879 1.00 50.88 107 PHE A N 1
ATOM 807 C CA . PHE A 1 107 ? 7.000 21.078 2.905 1.00 50.88 107 PHE A CA 1
ATOM 808 C C . PHE A 1 107 ? 7.213 21.759 1.548 1.00 50.88 107 PHE A C 1
ATOM 810 O O . PHE A 1 107 ? 6.384 22.521 1.059 1.00 50.88 107 PHE A O 1
ATOM 817 N N . SER A 1 108 ? 8.376 21.519 0.945 1.00 53.44 108 SER A N 1
ATOM 818 C CA . SER A 1 108 ? 8.631 21.944 -0.433 1.00 53.44 108 SER A CA 1
ATOM 819 C C . SER A 1 108 ? 7.731 21.173 -1.407 1.00 53.44 108 SER A C 1
ATOM 821 O O . SER A 1 108 ? 7.495 19.981 -1.202 1.00 53.44 108 SER A O 1
ATOM 823 N N . HIS A 1 109 ? 7.275 21.829 -2.483 1.00 57.28 109 HIS A N 1
ATOM 824 C CA . HIS A 1 109 ? 6.484 21.215 -3.566 1.00 57.28 109 HIS A CA 1
ATOM 825 C C . HIS A 1 109 ? 7.037 19.845 -4.008 1.00 57.28 109 HIS A C 1
ATOM 827 O O . HIS A 1 109 ? 6.289 18.883 -4.183 1.00 57.28 109 HIS A O 1
ATOM 833 N N . SER A 1 110 ? 8.366 19.706 -4.074 1.00 61.44 110 SER A N 1
ATOM 834 C CA . SER A 1 110 ? 9.034 18.479 -4.517 1.00 61.44 110 SER A CA 1
ATOM 835 C C . SER A 1 110 ? 8.842 17.269 -3.592 1.00 61.44 110 SER A C 1
ATOM 837 O O . SER A 1 110 ? 8.878 16.140 -4.081 1.00 61.44 110 SER A O 1
ATOM 839 N N . ALA A 1 111 ? 8.622 17.465 -2.288 1.00 71.56 111 ALA A N 1
ATOM 840 C CA . ALA A 1 111 ? 8.501 16.363 -1.330 1.00 71.56 111 ALA A CA 1
ATOM 841 C C . ALA A 1 111 ? 7.162 15.614 -1.447 1.00 71.56 111 ALA A C 1
ATOM 843 O O . ALA A 1 111 ? 7.118 14.405 -1.226 1.00 71.56 111 ALA A O 1
ATOM 844 N N . LEU A 1 112 ? 6.087 16.320 -1.817 1.00 84.00 112 LEU A N 1
ATOM 845 C CA . LEU A 1 112 ? 4.744 15.749 -1.963 1.00 84.00 112 LEU A CA 1
ATOM 846 C C . LEU A 1 112 ? 4.451 15.331 -3.411 1.00 84.00 112 LEU A C 1
ATOM 848 O O . LEU A 1 112 ? 3.885 14.268 -3.651 1.00 84.00 112 LEU A O 1
ATOM 852 N N . GLU A 1 113 ? 4.868 16.135 -4.390 1.00 90.75 113 GLU A N 1
ATOM 853 C CA . GLU A 1 113 ? 4.561 15.894 -5.807 1.00 90.75 113 GLU A CA 1
ATOM 854 C C . GLU A 1 113 ? 5.547 14.905 -6.454 1.00 90.75 113 GLU A C 1
ATOM 856 O O . GLU A 1 113 ? 5.166 14.111 -7.316 1.00 90.75 113 GLU A O 1
ATOM 861 N N . GLY A 1 114 ? 6.808 14.885 -6.004 1.00 90.12 114 GLY A N 1
ATOM 862 C CA . GLY A 1 114 ? 7.861 14.013 -6.536 1.00 90.12 114 GLY A CA 1
ATOM 863 C C . GLY A 1 114 ? 7.534 12.511 -6.486 1.00 90.12 114 GLY A C 1
ATOM 864 O O . GLY A 1 114 ? 7.699 11.832 -7.505 1.00 90.12 114 GLY A O 1
ATOM 865 N N . PRO A 1 115 ? 7.041 11.966 -5.355 1.00 91.38 115 PRO A N 1
ATOM 866 C CA . PRO A 1 115 ? 6.601 10.573 -5.276 1.00 91.38 115 PRO A CA 1
ATOM 867 C C . PRO A 1 115 ? 5.498 10.220 -6.284 1.00 91.38 115 PRO A C 1
ATOM 869 O O . PRO A 1 115 ? 5.554 9.150 -6.893 1.00 91.38 115 PRO A O 1
ATOM 872 N N . ILE A 1 116 ? 4.538 11.125 -6.508 1.00 93.50 116 ILE A N 1
ATOM 873 C CA . ILE A 1 116 ? 3.436 10.934 -7.465 1.00 93.50 116 ILE A CA 1
ATOM 874 C C . ILE A 1 116 ? 3.989 10.868 -8.889 1.00 93.50 116 ILE A C 1
ATOM 876 O O . ILE A 1 116 ? 3.695 9.921 -9.615 1.00 93.50 116 ILE A O 1
ATOM 880 N N . ILE A 1 117 ? 4.848 11.821 -9.269 1.00 93.00 117 ILE A N 1
ATOM 881 C CA . ILE A 1 117 ? 5.494 11.849 -10.591 1.00 93.00 117 ILE A CA 1
ATOM 882 C C . ILE A 1 117 ? 6.265 10.550 -10.830 1.00 93.00 117 ILE A C 1
ATOM 884 O O . ILE A 1 117 ? 6.040 9.862 -11.825 1.00 93.00 117 ILE A O 1
ATOM 888 N N . LYS A 1 118 ? 7.117 10.155 -9.877 1.00 92.12 118 LYS A N 1
ATOM 889 C CA . LYS A 1 118 ? 7.909 8.922 -9.972 1.00 92.12 118 LYS A CA 1
ATOM 890 C C . LYS A 1 118 ? 7.026 7.678 -10.126 1.00 92.12 118 LYS A C 1
ATOM 892 O O . LYS A 1 118 ? 7.406 6.736 -10.824 1.00 92.12 118 LYS A O 1
ATOM 897 N N . ARG A 1 119 ? 5.862 7.649 -9.468 1.00 89.94 119 ARG A N 1
ATOM 898 C CA . ARG A 1 119 ? 4.937 6.514 -9.516 1.00 89.94 119 ARG A CA 1
ATOM 899 C C . ARG A 1 119 ? 4.111 6.474 -10.796 1.00 89.94 119 ARG A C 1
ATOM 901 O O . ARG A 1 119 ? 3.894 5.378 -11.305 1.00 89.94 119 ARG A O 1
ATOM 908 N N . PHE A 1 120 ? 3.667 7.606 -11.323 1.00 92.75 120 PHE A N 1
ATOM 909 C CA . PHE A 1 120 ? 2.617 7.624 -12.347 1.00 92.75 120 PHE A CA 1
ATOM 910 C C . PHE A 1 120 ? 3.036 8.159 -13.710 1.00 92.75 120 PHE A C 1
ATOM 912 O O . PHE A 1 120 ? 2.252 8.059 -14.648 1.00 92.75 120 PHE A O 1
ATOM 919 N N . GLN A 1 121 ? 4.265 8.654 -13.865 1.00 91.75 121 GLN A N 1
ATOM 920 C CA . GLN A 1 121 ? 4.792 9.004 -15.183 1.00 91.75 121 GLN A CA 1
ATOM 921 C C . GLN A 1 121 ? 4.716 7.795 -16.137 1.00 91.75 121 GLN A C 1
ATOM 923 O O . GLN A 1 121 ? 5.228 6.717 -15.824 1.00 91.75 121 GLN A O 1
ATOM 928 N N . GLY A 1 122 ? 4.084 7.981 -17.298 1.00 87.75 122 GLY A N 1
ATOM 929 C CA . GLY A 1 122 ? 3.783 6.944 -18.286 1.00 87.75 122 GLY A CA 1
ATOM 930 C C . GLY A 1 122 ? 2.674 5.965 -17.879 1.00 87.75 122 GLY A C 1
ATOM 931 O O . GLY A 1 122 ? 2.501 4.944 -18.541 1.00 87.75 122 GLY A O 1
ATOM 932 N N . ARG A 1 123 ? 1.958 6.216 -16.772 1.00 89.25 123 ARG A N 1
ATOM 933 C CA . ARG A 1 123 ? 0.972 5.304 -16.154 1.00 89.25 123 ARG A CA 1
ATOM 934 C C . ARG A 1 123 ? -0.309 6.033 -15.720 1.00 89.25 123 ARG A C 1
ATOM 936 O O . ARG A 1 123 ? -0.857 5.765 -14.654 1.00 89.25 123 ARG A O 1
ATOM 943 N N . ILE A 1 124 ? -0.819 6.939 -16.560 1.00 87.06 124 ILE A N 1
ATOM 944 C CA . ILE A 1 124 ? -2.033 7.732 -16.267 1.00 87.06 124 ILE A CA 1
ATOM 945 C C . ILE A 1 124 ? -3.256 6.854 -15.960 1.00 87.06 124 ILE A C 1
ATOM 947 O O . ILE A 1 124 ? -4.012 7.154 -15.041 1.00 87.06 124 ILE A O 1
ATOM 951 N N . GLN A 1 125 ? -3.467 5.771 -16.711 1.00 82.81 125 GLN A N 1
ATOM 952 C CA . GLN A 1 125 ? -4.637 4.906 -16.502 1.00 82.81 125 GLN A CA 1
ATOM 953 C C . GLN A 1 125 ? -4.620 4.237 -15.123 1.00 82.81 125 GLN A C 1
ATOM 955 O O . GLN A 1 125 ? -5.655 4.101 -14.476 1.00 82.81 125 GLN A O 1
ATOM 960 N N . GLU A 1 126 ? -3.431 3.890 -14.634 1.00 84.31 126 GLU A N 1
ATOM 961 C CA . GLU A 1 126 ? -3.251 3.358 -13.288 1.00 84.31 126 GLU A CA 1
ATOM 962 C C . GLU A 1 126 ? -3.527 4.428 -12.225 1.00 84.31 126 GLU A C 1
ATOM 964 O O . GLU A 1 126 ? -4.247 4.156 -11.267 1.00 84.31 126 GLU A O 1
ATOM 969 N N . LEU A 1 127 ? -3.033 5.660 -12.423 1.00 88.50 127 LEU A N 1
ATOM 970 C CA . LEU A 1 127 ? -3.352 6.792 -11.546 1.00 88.50 127 LEU A CA 1
ATOM 971 C C . LEU A 1 127 ? -4.865 6.980 -11.417 1.00 88.50 127 LEU A C 1
ATOM 973 O O . LEU A 1 127 ? -5.368 7.093 -10.305 1.00 88.50 127 LEU A O 1
ATOM 977 N N . LEU A 1 128 ? -5.584 6.993 -12.541 1.00 85.06 128 LEU A N 1
ATOM 978 C CA . LEU A 1 128 ? -7.038 7.156 -12.565 1.00 85.06 128 LEU A CA 1
ATOM 979 C C . LEU A 1 128 ? -7.759 6.012 -11.845 1.00 85.06 128 LEU A C 1
ATOM 981 O O . LEU A 1 128 ? -8.646 6.267 -11.034 1.00 85.06 128 LEU A O 1
ATOM 985 N N . SER A 1 129 ? -7.351 4.765 -12.092 1.00 81.12 129 SER A N 1
ATOM 986 C CA . SER A 1 129 ? -7.929 3.589 -11.432 1.00 81.12 129 SER A CA 1
ATOM 987 C C . SER A 1 129 ? -7.755 3.644 -9.912 1.00 81.12 129 SER A C 1
ATOM 989 O O . SER A 1 129 ? -8.717 3.456 -9.164 1.00 81.12 129 SER A O 1
ATOM 991 N N . ILE A 1 130 ? -6.541 3.952 -9.441 1.00 83.88 130 ILE A N 1
ATOM 992 C CA . ILE A 1 130 ? -6.267 4.101 -8.008 1.00 83.88 130 ILE A CA 1
ATOM 993 C C . ILE A 1 130 ? -7.041 5.294 -7.455 1.00 83.88 130 ILE A C 1
ATOM 995 O O . ILE A 1 130 ? -7.635 5.197 -6.384 1.00 83.88 130 ILE A O 1
ATOM 999 N N . ALA A 1 131 ? -7.094 6.403 -8.187 1.00 87.44 131 ALA A N 1
ATOM 1000 C CA . ALA A 1 131 ? -7.781 7.589 -7.720 1.00 87.44 131 ALA A CA 1
ATOM 1001 C C . ALA A 1 131 ? -9.266 7.316 -7.445 1.00 87.44 131 ALA A C 1
ATOM 1003 O O . ALA A 1 131 ? -9.731 7.601 -6.345 1.00 87.44 131 ALA A O 1
ATOM 1004 N N . VAL A 1 132 ? -9.972 6.664 -8.375 1.00 82.31 132 VAL A N 1
ATOM 1005 C CA . VAL A 1 132 ? -11.378 6.255 -8.192 1.00 82.31 132 VAL A CA 1
ATOM 1006 C C . VAL A 1 132 ? -11.553 5.389 -6.947 1.00 82.31 132 VAL A C 1
ATOM 1008 O O . VAL A 1 132 ? -12.458 5.610 -6.143 1.00 82.31 132 VAL A O 1
ATOM 1011 N N . SER A 1 133 ? -10.658 4.427 -6.745 1.00 78.75 133 SER A N 1
ATOM 1012 C CA . SER A 1 133 ? -10.759 3.476 -5.637 1.00 78.75 133 SER A CA 1
ATOM 1013 C C . SER A 1 133 ? -10.582 4.089 -4.239 1.00 78.75 133 SER A C 1
ATOM 1015 O O . SER A 1 133 ? -10.987 3.482 -3.248 1.00 78.75 133 SER A O 1
ATOM 1017 N N . ILE A 1 134 ? -10.015 5.297 -4.148 1.00 82.75 134 ILE A N 1
ATOM 1018 C CA . ILE A 1 134 ? -9.826 6.026 -2.884 1.00 82.75 134 ILE A CA 1
ATOM 1019 C C . ILE A 1 134 ? -10.759 7.235 -2.744 1.00 82.75 134 ILE A C 1
ATOM 1021 O O . ILE A 1 134 ? -10.513 8.096 -1.902 1.00 82.75 134 ILE A O 1
ATOM 1025 N N . GLY A 1 135 ? -11.831 7.292 -3.543 1.00 81.38 135 GLY A N 1
ATOM 1026 C CA . GLY A 1 135 ? -12.825 8.370 -3.502 1.00 81.38 135 GLY A CA 1
ATOM 1027 C C . GLY A 1 135 ? -12.495 9.566 -4.397 1.00 81.38 135 GLY A C 1
ATOM 1028 O O . GLY A 1 135 ? -13.071 10.636 -4.230 1.00 81.38 135 GLY A O 1
ATOM 1029 N N . GLY A 1 136 ? -11.560 9.408 -5.331 1.00 88.12 136 GLY A N 1
ATOM 1030 C CA . GLY A 1 136 ? -11.277 10.395 -6.361 1.00 88.12 136 GLY A CA 1
ATOM 1031 C C . GLY A 1 136 ? -12.348 10.396 -7.448 1.00 88.12 136 GLY A C 1
ATOM 1032 O O . GLY A 1 136 ? -12.813 9.345 -7.890 1.00 88.12 136 GLY A O 1
ATOM 1033 N N . HIS A 1 137 ? -12.714 11.576 -7.923 1.00 86.00 137 HIS A N 1
ATOM 1034 C CA . HIS A 1 137 ? -13.632 11.750 -9.038 1.00 86.00 137 HIS A CA 1
ATOM 1035 C C . HIS A 1 137 ? -13.119 12.828 -9.992 1.00 86.00 137 HIS A C 1
ATOM 1037 O O . HIS A 1 137 ? -12.363 13.727 -9.614 1.00 86.00 137 HIS A O 1
ATOM 1043 N N . GLU A 1 138 ? -13.524 12.739 -11.256 1.00 83.50 138 GLU A N 1
ATOM 1044 C CA . GLU A 1 138 ? -13.173 13.758 -12.240 1.00 83.50 138 GLU A CA 1
ATOM 1045 C C . GLU A 1 138 ? -13.755 15.116 -11.817 1.00 83.50 138 GLU A C 1
ATOM 1047 O O . GLU A 1 138 ? -14.889 15.211 -11.332 1.00 83.50 138 GLU A O 1
ATOM 1052 N N . GLY A 1 139 ? -12.955 16.173 -11.945 1.00 73.44 139 GLY A N 1
ATOM 1053 C CA . GLY A 1 139 ? -13.362 17.518 -11.558 1.00 73.44 139 GLY A CA 1
ATOM 1054 C C . GLY A 1 139 ? -12.206 18.510 -11.548 1.00 73.44 139 GLY A C 1
ATOM 1055 O O . GLY A 1 139 ? -11.038 18.127 -11.568 1.00 73.44 139 GLY A O 1
ATOM 1056 N N . GLY A 1 140 ? -12.538 19.801 -11.498 1.00 61.31 140 GLY A N 1
ATOM 1057 C CA . GLY A 1 140 ? -11.568 20.898 -11.539 1.00 61.31 140 GLY A CA 1
ATOM 1058 C C . GLY A 1 140 ? -11.182 21.325 -12.961 1.00 61.31 140 GLY A C 1
ATOM 1059 O O . GLY A 1 140 ? -11.539 20.681 -13.943 1.00 61.31 140 GLY A O 1
ATOM 1060 N N . ILE A 1 141 ? -10.491 22.462 -13.079 1.00 58.62 141 ILE A N 1
ATOM 1061 C CA . ILE A 1 141 ? -10.038 22.998 -14.371 1.00 58.62 141 ILE A CA 1
ATOM 1062 C C . ILE A 1 141 ? -8.684 22.366 -14.712 1.00 58.62 141 ILE A C 1
ATOM 1064 O O . ILE A 1 141 ? -7.707 22.583 -13.995 1.00 58.62 141 ILE A O 1
ATOM 1068 N N . SER A 1 142 ? -8.615 21.620 -15.812 1.00 58.09 142 SER A N 1
ATOM 1069 C CA . SER A 1 142 ? -7.370 21.101 -16.385 1.00 58.09 142 SER A CA 1
ATOM 1070 C C . SER A 1 142 ? -7.028 21.814 -17.697 1.00 58.09 142 SER A C 1
ATOM 1072 O O . SER A 1 142 ? -7.907 22.203 -18.468 1.00 58.09 142 SER A O 1
ATOM 1074 N N . GLY A 1 143 ? -5.732 22.012 -17.958 1.00 57.72 143 GLY A N 1
ATOM 1075 C CA . GLY A 1 143 ? -5.251 22.386 -19.289 1.00 57.72 143 GLY A CA 1
ATOM 1076 C C . GLY A 1 143 ? -5.341 21.194 -20.247 1.00 57.72 143 GLY A C 1
ATOM 1077 O O . GLY A 1 143 ? -5.378 20.041 -19.805 1.00 57.72 143 GLY A O 1
ATOM 1078 N N . SER A 1 144 ? -5.346 21.446 -21.559 1.00 55.66 144 SER A N 1
ATOM 1079 C CA . SER A 1 144 ? -5.302 20.374 -22.563 1.00 55.66 144 SER A CA 1
ATOM 1080 C C . SER A 1 144 ? -4.122 19.430 -22.299 1.00 55.66 144 SER A C 1
ATOM 1082 O O . SER A 1 144 ? -2.997 19.901 -22.149 1.00 55.66 144 SER A O 1
ATOM 1084 N N . GLY A 1 145 ? -4.375 18.119 -22.248 1.00 59.72 145 GLY A N 1
ATOM 1085 C CA . GLY A 1 145 ? -3.336 17.106 -22.013 1.00 59.72 145 GLY A CA 1
ATOM 1086 C C . GLY A 1 145 ? -3.049 16.779 -20.542 1.00 59.72 145 GLY A C 1
ATOM 1087 O O . GLY A 1 145 ? -2.139 16.002 -20.272 1.00 59.72 145 GLY A O 1
ATOM 1088 N N . SER A 1 146 ? -3.821 17.321 -19.592 1.00 76.75 146 SER A N 1
ATOM 1089 C CA . SER A 1 146 ? -3.714 16.968 -18.168 1.00 76.75 146 SER A CA 1
ATOM 1090 C C . SER A 1 146 ? -4.951 16.272 -17.626 1.00 76.75 146 SER A C 1
ATOM 1092 O O . SER A 1 146 ? -6.072 16.505 -18.076 1.00 76.75 146 SER A O 1
ATOM 1094 N N . VAL A 1 147 ? -4.728 15.439 -16.615 1.00 86.50 147 VAL A N 1
ATOM 1095 C CA . VAL A 1 147 ? -5.783 14.840 -15.804 1.00 86.50 147 VAL A CA 1
ATOM 1096 C C . VAL A 1 147 ? -5.966 15.682 -14.550 1.00 86.50 147 VAL A C 1
ATOM 1098 O O . VAL A 1 147 ? -4.986 16.079 -13.921 1.00 86.50 147 VAL A O 1
ATOM 1101 N N . SER A 1 148 ? -7.219 15.937 -14.178 1.00 91.94 148 SER A N 1
ATOM 1102 C CA . SER A 1 148 ? -7.571 16.584 -12.918 1.00 91.94 148 SER A CA 1
ATOM 1103 C C . SER A 1 148 ? -8.540 15.704 -12.142 1.00 91.94 148 SER A C 1
ATOM 1105 O O . SER A 1 148 ? -9.605 15.347 -12.645 1.00 91.94 148 SER A O 1
ATOM 1107 N N . VAL A 1 149 ? -8.151 15.353 -10.919 1.00 93.12 149 VAL A N 1
ATOM 1108 C CA . VAL A 1 149 ? -8.954 14.528 -10.016 1.00 93.12 149 VAL A CA 1
ATOM 1109 C C . VAL A 1 149 ? -9.143 15.264 -8.702 1.00 93.12 149 VAL A C 1
ATOM 1111 O O . VAL A 1 149 ? -8.173 15.756 -8.124 1.00 93.12 149 VAL A O 1
ATOM 1114 N N . ILE A 1 150 ? -10.383 15.326 -8.230 1.00 93.62 150 ILE A N 1
ATOM 1115 C CA . ILE A 1 150 ? -10.729 15.835 -6.904 1.00 93.62 150 ILE A CA 1
ATOM 1116 C C . ILE A 1 150 ? -10.949 14.642 -5.976 1.00 93.62 150 ILE A C 1
ATOM 1118 O O . ILE A 1 150 ? -11.567 13.656 -6.363 1.00 93.62 150 ILE A O 1
ATOM 1122 N N . PHE A 1 151 ? -10.423 14.737 -4.761 1.00 93.81 151 PHE A N 1
ATOM 1123 C CA . PHE A 1 151 ? -10.529 13.743 -3.707 1.00 93.81 151 PHE A CA 1
ATOM 1124 C C . PHE A 1 151 ? -11.244 14.340 -2.502 1.00 93.81 151 PHE A C 1
ATOM 1126 O O . PHE A 1 151 ? -10.800 15.354 -1.952 1.00 93.81 151 PHE A O 1
ATOM 1133 N N . ASP A 1 152 ? -12.278 13.647 -2.037 1.00 89.75 152 ASP A N 1
ATOM 1134 C CA . ASP A 1 152 ? -12.853 13.832 -0.708 1.00 89.75 152 ASP A CA 1
ATOM 1135 C C . ASP A 1 152 ? -11.949 13.143 0.326 1.00 89.75 152 ASP A C 1
ATOM 1137 O O . ASP A 1 152 ? -12.228 12.035 0.788 1.00 89.75 152 ASP A O 1
ATOM 1141 N N . VAL A 1 153 ? -10.808 13.763 0.654 1.00 90.50 153 VAL A N 1
ATOM 1142 C CA . VAL A 1 153 ? -9.806 13.155 1.551 1.00 90.50 153 VAL A CA 1
ATOM 1143 C C . VAL A 1 153 ? -10.427 12.880 2.919 1.00 90.50 153 VAL A C 1
ATOM 1145 O O . VAL A 1 153 ? -10.290 11.782 3.448 1.00 90.50 153 VAL A O 1
ATOM 1148 N N . LEU A 1 154 ? -11.140 13.868 3.454 1.00 91.31 154 LEU A N 1
ATOM 1149 C CA . LEU A 1 154 ? -12.075 13.757 4.573 1.00 91.31 154 LEU A CA 1
ATOM 1150 C C . LEU A 1 154 ? -13.355 14.513 4.192 1.00 91.31 154 LEU A C 1
ATOM 1152 O O . LEU A 1 154 ? -13.306 15.361 3.296 1.00 91.31 154 LEU A O 1
ATOM 1156 N N . PRO A 1 155 ? -14.490 14.296 4.878 1.00 89.25 155 PRO A N 1
ATOM 1157 C CA . PRO A 1 155 ? -15.694 15.076 4.611 1.00 89.25 155 PRO A CA 1
ATOM 1158 C C . PRO A 1 155 ? -15.415 16.586 4.691 1.00 89.25 155 PRO A C 1
ATOM 1160 O O . PRO A 1 155 ? -14.966 17.101 5.718 1.00 89.25 155 PRO A O 1
ATOM 1163 N N . ASN A 1 156 ? -15.690 17.294 3.594 1.00 87.75 156 ASN A N 1
ATOM 1164 C CA . ASN A 1 156 ? -15.428 18.727 3.391 1.00 87.75 156 ASN A CA 1
ATOM 1165 C C . ASN A 1 156 ? -13.948 19.157 3.318 1.00 87.75 156 ASN A C 1
ATOM 1167 O O . ASN A 1 156 ? -13.675 20.350 3.185 1.00 87.75 156 ASN A O 1
ATOM 1171 N N . VAL A 1 157 ? -12.991 18.227 3.356 1.00 91.81 157 VAL A N 1
ATOM 1172 C CA . VAL A 1 157 ? -11.568 18.508 3.109 1.00 91.81 157 VAL A CA 1
ATOM 1173 C C . VAL A 1 157 ? -11.213 17.983 1.724 1.00 91.81 157 VAL A C 1
ATOM 1175 O O . VAL A 1 157 ? -10.890 16.806 1.554 1.00 91.81 157 VAL A O 1
ATOM 1178 N N . LEU A 1 158 ? -11.300 18.871 0.733 1.00 93.56 158 LEU A N 1
ATOM 1179 C CA . LEU A 1 158 ? -11.082 18.523 -0.669 1.00 93.56 158 LEU A CA 1
ATOM 1180 C C . LEU A 1 158 ? -9.633 18.766 -1.083 1.00 93.56 158 LEU A C 1
ATOM 1182 O O . LEU A 1 158 ? -9.045 19.804 -0.764 1.00 93.56 158 LEU A O 1
ATOM 1186 N N . LEU A 1 159 ? -9.095 17.832 -1.860 1.00 95.12 159 LEU A N 1
ATOM 1187 C CA . LEU A 1 159 ? -7.794 17.937 -2.509 1.00 95.12 159 LEU A CA 1
ATOM 1188 C C . LEU A 1 159 ? -7.965 17.737 -4.011 1.00 95.12 159 LEU A C 1
ATOM 1190 O O . LEU A 1 159 ? -8.640 16.811 -4.438 1.00 95.12 159 LEU A O 1
ATOM 1194 N N . GLN A 1 160 ? -7.321 18.572 -4.816 1.00 95.19 160 GLN A N 1
ATOM 1195 C CA . GLN A 1 160 ? -7.243 18.412 -6.262 1.00 95.19 160 GLN A CA 1
ATOM 1196 C C . GLN A 1 160 ? -5.819 18.014 -6.653 1.00 95.19 160 GLN A C 1
ATOM 1198 O O . GLN A 1 160 ? -4.852 18.686 -6.293 1.00 95.19 160 GLN A O 1
ATOM 1203 N N . LEU A 1 161 ? -5.694 16.935 -7.420 1.00 94.75 161 LEU A N 1
ATOM 1204 C CA . LEU A 1 161 ? -4.466 16.556 -8.106 1.00 94.75 161 LEU A CA 1
ATOM 1205 C C . LEU A 1 161 ? -4.602 16.907 -9.583 1.00 94.75 161 LEU A C 1
ATOM 1207 O O . LEU A 1 161 ? -5.479 16.381 -10.266 1.00 94.75 161 LEU A O 1
ATOM 1211 N N . ILE A 1 162 ? -3.691 17.736 -10.080 1.00 93.69 162 ILE A N 1
ATOM 1212 C CA . ILE A 1 162 ? -3.511 17.961 -11.512 1.00 93.69 162 ILE A CA 1
ATOM 1213 C C . ILE A 1 162 ? -2.238 17.238 -11.939 1.00 93.69 162 ILE A C 1
ATOM 1215 O O . ILE A 1 162 ? -1.162 17.498 -11.398 1.00 93.69 162 ILE A O 1
ATOM 1219 N N . PHE A 1 163 ? -2.353 16.332 -12.904 1.00 92.94 163 PHE A N 1
ATOM 1220 C CA . PHE A 1 163 ? -1.240 15.542 -13.412 1.00 92.94 163 PHE A CA 1
ATOM 1221 C C . PHE A 1 163 ? -1.058 15.760 -14.915 1.00 92.94 163 PHE A C 1
ATOM 1223 O O . PHE A 1 163 ? -1.974 15.539 -15.707 1.00 92.94 163 PHE A O 1
ATOM 1230 N N . TYR A 1 164 ? 0.145 16.178 -15.290 1.00 90.50 164 TYR A N 1
ATOM 1231 C CA . TYR A 1 164 ? 0.639 16.249 -16.659 1.00 90.50 164 TYR A CA 1
ATOM 1232 C C . TYR A 1 164 ? 1.636 15.105 -16.825 1.00 90.50 164 TYR A C 1
ATOM 1234 O O . TYR A 1 164 ? 2.610 15.030 -16.070 1.00 90.50 164 TYR A O 1
ATOM 1242 N N . ASP A 1 165 ? 1.387 14.199 -17.767 1.00 89.50 165 ASP A N 1
ATOM 1243 C CA . ASP A 1 165 ? 2.362 13.151 -18.068 1.00 89.50 165 ASP A CA 1
ATOM 1244 C C . ASP A 1 165 ? 3.524 13.716 -18.888 1.00 89.50 165 ASP A C 1
ATOM 1246 O O . ASP A 1 165 ? 3.436 14.820 -19.425 1.00 89.50 165 ASP A O 1
ATOM 1250 N N . LYS A 1 166 ? 4.630 12.975 -18.947 1.00 86.56 166 LYS A N 1
ATOM 1251 C CA . LYS A 1 166 ? 5.756 13.363 -19.790 1.00 86.56 166 LYS A CA 1
ATOM 1252 C C . LYS A 1 166 ? 5.344 13.296 -21.258 1.00 86.56 166 LYS A C 1
ATOM 1254 O O . LYS A 1 166 ? 4.667 12.355 -21.676 1.00 86.56 166 LYS A O 1
ATOM 1259 N N . ASP A 1 167 ? 5.843 14.236 -22.035 1.00 83.50 167 ASP A N 1
ATOM 1260 C CA . ASP A 1 167 ? 5.806 14.188 -23.489 1.00 83.50 167 ASP A CA 1
ATOM 1261 C C . ASP A 1 167 ? 7.218 14.430 -24.049 1.00 83.50 167 ASP A C 1
ATOM 1263 O O . ASP A 1 167 ? 8.213 14.354 -23.318 1.00 83.50 167 ASP A O 1
ATOM 1267 N N . ASP A 1 168 ? 7.317 14.633 -25.361 1.00 79.06 168 ASP A N 1
ATOM 1268 C CA . ASP A 1 168 ? 8.597 14.845 -26.040 1.00 79.06 168 ASP A CA 1
ATOM 1269 C C . ASP A 1 168 ? 9.239 16.206 -25.696 1.00 79.06 168 ASP A C 1
ATOM 1271 O O . ASP A 1 168 ? 10.444 16.381 -25.887 1.00 79.06 168 ASP A O 1
ATOM 1275 N N . GLU A 1 169 ? 8.465 17.165 -25.175 1.00 78.19 169 GLU A N 1
ATOM 1276 C CA . GLU A 1 169 ? 8.889 18.546 -24.919 1.00 78.19 169 GLU A CA 1
ATOM 1277 C C . GLU A 1 169 ? 9.046 18.859 -23.419 1.00 78.19 169 GLU A C 1
ATOM 1279 O O . GLU A 1 169 ? 9.922 19.644 -23.039 1.00 78.19 169 GLU A O 1
ATOM 1284 N N . PHE A 1 170 ? 8.246 18.234 -22.548 1.00 80.75 170 PHE A N 1
ATOM 1285 C CA . PHE A 1 170 ? 8.142 18.553 -21.126 1.00 80.75 170 PHE A CA 1
ATOM 1286 C C . PHE A 1 170 ? 8.172 17.305 -20.221 1.00 80.75 170 PHE A C 1
ATOM 1288 O O . PHE A 1 170 ? 7.562 16.274 -20.518 1.00 80.75 170 PHE A O 1
ATOM 1295 N N . PRO A 1 171 ? 8.852 17.379 -19.057 1.00 87.69 171 PRO A N 1
ATOM 1296 C CA . PRO A 1 171 ? 8.804 16.314 -18.062 1.00 87.69 171 PRO A CA 1
ATOM 1297 C C . PRO A 1 171 ? 7.427 16.244 -17.390 1.00 87.69 171 PRO A C 1
ATOM 1299 O O . PRO A 1 171 ? 6.708 17.241 -17.304 1.00 87.69 171 PRO A O 1
ATOM 1302 N N . ALA A 1 172 ? 7.102 15.077 -16.826 1.00 90.88 172 ALA A N 1
ATOM 1303 C CA . ALA A 1 172 ? 5.876 14.910 -16.056 1.00 90.88 172 ALA A CA 1
ATOM 1304 C C . ALA A 1 172 ? 5.829 15.861 -14.852 1.00 90.88 172 ALA A C 1
ATOM 1306 O O . ALA A 1 172 ? 6.838 16.115 -14.184 1.00 90.88 172 ALA A O 1
ATOM 1307 N N . ARG A 1 173 ? 4.627 16.350 -14.546 1.00 91.56 173 ARG A N 1
ATOM 1308 C CA . ARG A 1 173 ? 4.371 17.291 -13.457 1.00 91.56 173 ARG A CA 1
ATOM 1309 C C . ARG A 1 173 ? 3.104 16.906 -12.709 1.00 91.56 173 ARG A C 1
ATOM 1311 O O . ARG A 1 173 ? 2.047 16.752 -13.309 1.00 91.56 173 ARG A O 1
ATOM 1318 N N . ALA A 1 174 ? 3.201 16.839 -11.389 1.00 92.75 174 ALA A N 1
ATOM 1319 C CA . ALA A 1 174 ? 2.052 16.757 -10.498 1.00 92.75 174 ALA A CA 1
ATOM 1320 C C . ALA A 1 174 ? 1.887 18.092 -9.769 1.00 92.75 174 ALA A C 1
ATOM 1322 O O . ALA A 1 174 ? 2.871 18.762 -9.470 1.00 92.75 174 ALA A O 1
ATOM 1323 N N . THR A 1 175 ? 0.651 18.480 -9.485 1.00 91.88 175 THR A N 1
ATOM 1324 C CA . THR A 1 175 ? 0.332 19.649 -8.667 1.00 91.88 175 THR A CA 1
ATOM 1325 C C . THR A 1 175 ? -0.782 19.282 -7.708 1.00 91.88 175 THR A C 1
ATOM 1327 O O . THR A 1 175 ? -1.843 18.832 -8.143 1.00 91.88 175 THR A O 1
ATOM 1330 N 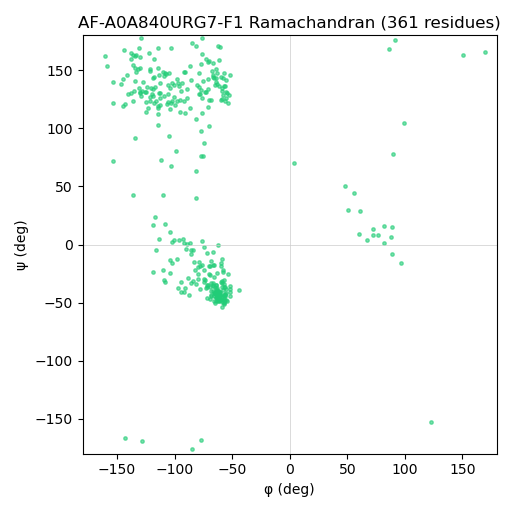N . LEU A 1 176 ? -0.530 19.464 -6.412 1.00 93.06 176 LEU A N 1
ATOM 1331 C CA . LEU A 1 176 ? -1.518 19.248 -5.358 1.00 93.06 176 LEU A CA 1
ATOM 1332 C C . LEU A 1 176 ? -2.072 20.591 -4.887 1.00 93.06 176 LEU A C 1
ATOM 1334 O O . LEU A 1 176 ? -1.326 21.467 -4.446 1.00 93.06 176 LEU A O 1
ATOM 1338 N N . LEU A 1 177 ? -3.390 20.735 -4.959 1.00 93.50 177 LEU A N 1
ATOM 1339 C CA . LEU A 1 177 ? -4.123 21.903 -4.489 1.00 93.50 177 LEU A CA 1
ATOM 1340 C C . LEU A 1 177 ? -5.146 21.474 -3.438 1.00 93.50 177 LEU A C 1
ATOM 1342 O O . LEU A 1 177 ? -5.657 20.358 -3.467 1.00 93.50 177 LEU A O 1
ATOM 1346 N N . LEU A 1 178 ? -5.455 22.367 -2.511 1.00 94.56 178 LEU A N 1
ATOM 1347 C CA . LEU A 1 178 ? -6.406 22.149 -1.427 1.00 94.56 178 LEU A CA 1
ATOM 1348 C C . LEU A 1 178 ? -7.513 23.181 -1.499 1.00 94.56 178 LEU A C 1
ATOM 1350 O O . LEU A 1 178 ? -7.274 24.315 -1.911 1.00 94.56 178 LEU A O 1
ATOM 1354 N N . ASP A 1 179 ? -8.712 22.808 -1.067 1.00 94.62 179 ASP A N 1
ATOM 1355 C CA . ASP A 1 179 ? -9.780 23.789 -0.920 1.00 94.62 179 ASP A CA 1
ATOM 1356 C C . ASP A 1 179 ? -9.351 24.924 0.029 1.00 94.62 179 ASP A C 1
ATOM 1358 O O . ASP A 1 179 ? -8.771 24.688 1.091 1.00 94.62 179 ASP A O 1
ATOM 1362 N N . ALA A 1 180 ? -9.655 26.167 -0.342 1.00 92.94 180 ALA A N 1
ATOM 1363 C CA . ALA A 1 180 ? -9.272 27.366 0.400 1.00 92.94 180 ALA A CA 1
ATOM 1364 C C . ALA A 1 180 ? -9.826 27.400 1.838 1.00 92.94 180 ALA A C 1
ATOM 1366 O O . ALA A 1 180 ? -9.339 28.156 2.679 1.00 92.94 180 ALA A O 1
ATOM 1367 N N . HIS A 1 181 ? -10.850 26.597 2.142 1.00 92.69 181 HIS A N 1
ATOM 1368 C CA . HIS A 1 181 ? -11.395 26.427 3.484 1.00 92.69 181 HIS A CA 1
ATOM 1369 C C . HIS A 1 181 ? -10.851 25.206 4.232 1.00 92.69 181 HIS A C 1
ATOM 1371 O O . HIS A 1 181 ? -11.287 24.991 5.360 1.00 92.69 181 HIS A O 1
ATOM 1377 N N . ALA A 1 182 ? -9.896 24.439 3.697 1.00 91.44 182 ALA A N 1
ATOM 1378 C CA . ALA A 1 182 ? -9.374 23.238 4.358 1.00 91.44 182 ALA A CA 1
ATOM 1379 C C . ALA A 1 182 ? -8.926 23.506 5.810 1.00 91.44 182 ALA A C 1
ATOM 1381 O O . ALA A 1 182 ? -9.278 22.753 6.717 1.00 91.44 182 ALA A O 1
ATOM 1382 N N . THR A 1 183 ? -8.265 24.642 6.065 1.00 89.25 183 THR A N 1
ATOM 1383 C CA . THR A 1 183 ? -7.803 25.035 7.410 1.00 89.25 183 THR A CA 1
ATOM 1384 C C . THR A 1 183 ? -8.914 25.460 8.376 1.00 89.25 183 THR A C 1
ATOM 1386 O O . THR A 1 183 ? -8.663 25.668 9.561 1.00 89.25 183 THR A O 1
ATOM 1389 N N . LYS A 1 184 ? -10.161 25.579 7.902 1.00 87.31 184 LYS A N 1
ATOM 1390 C CA . LYS A 1 184 ? -11.340 25.746 8.765 1.00 87.31 184 LYS A CA 1
ATOM 1391 C C . LYS A 1 184 ? -11.808 24.419 9.363 1.00 87.31 184 LYS A C 1
ATOM 1393 O O . LYS A 1 184 ? -12.557 24.441 10.334 1.00 87.31 184 LYS A O 1
ATOM 1398 N N . PHE A 1 185 ? -11.415 23.289 8.780 1.00 86.06 185 PHE A N 1
ATOM 1399 C CA . PHE A 1 185 ? -11.838 21.951 9.207 1.00 86.06 185 PHE A CA 1
ATOM 1400 C C . PHE A 1 185 ? -10.757 21.194 9.972 1.00 86.06 185 PHE A C 1
ATOM 1402 O O . PHE A 1 185 ? -11.068 20.273 10.719 1.00 86.06 185 PHE A O 1
ATOM 1409 N N . ILE A 1 186 ? -9.495 21.543 9.751 1.00 87.62 186 ILE A N 1
ATOM 1410 C CA . ILE A 1 186 ? -8.343 20.887 10.354 1.00 87.62 186 ILE A CA 1
ATOM 1411 C C . ILE A 1 186 ? -7.198 21.898 10.422 1.00 87.62 186 ILE A C 1
ATOM 1413 O O . ILE A 1 186 ? -7.029 22.698 9.504 1.00 87.62 186 ILE A O 1
ATOM 1417 N N . ASP A 1 187 ? -6.432 21.911 11.512 1.00 86.31 187 ASP A N 1
ATOM 1418 C CA . ASP A 1 187 ? -5.276 22.806 11.628 1.00 86.31 187 ASP A CA 1
ATOM 1419 C C . ASP A 1 187 ? -4.215 22.517 10.547 1.00 86.31 187 ASP A C 1
ATOM 1421 O O . ASP A 1 187 ? -4.194 21.450 9.932 1.00 86.31 187 ASP A O 1
ATOM 1425 N N . PHE A 1 188 ? -3.356 23.499 10.261 1.00 85.69 188 PHE A N 1
ATOM 1426 C CA . PHE A 1 188 ? -2.418 23.416 9.139 1.00 85.69 188 PHE A CA 1
ATOM 1427 C C . PHE A 1 188 ? -1.413 22.266 9.303 1.00 85.69 188 PHE A C 1
ATOM 1429 O O . PHE A 1 188 ? -1.097 21.577 8.333 1.00 85.69 188 PHE A O 1
ATOM 1436 N N . GLU A 1 189 ? -0.927 22.030 10.520 1.00 83.44 189 GLU A N 1
ATOM 1437 C CA . GLU A 1 189 ? 0.009 20.955 10.828 1.00 83.44 189 GLU A CA 1
ATOM 1438 C C . GLU A 1 189 ? -0.619 19.578 10.586 1.00 83.44 189 GLU A C 1
ATOM 1440 O O . GLU A 1 189 ? -0.034 18.738 9.895 1.00 83.44 189 GLU A O 1
ATOM 1445 N N . ALA A 1 190 ? -1.831 19.354 11.092 1.00 84.56 190 ALA A N 1
ATOM 1446 C CA . ALA A 1 190 ? -2.571 18.122 10.873 1.00 84.56 190 ALA A CA 1
ATOM 1447 C C . ALA A 1 190 ? -2.984 17.961 9.400 1.00 84.56 190 ALA A C 1
ATOM 1449 O O . ALA A 1 190 ? -2.927 16.847 8.876 1.00 84.56 190 ALA A O 1
ATOM 1450 N N . LEU A 1 191 ? -3.301 19.054 8.697 1.00 88.56 191 LEU A N 1
ATOM 1451 C CA . LEU A 1 191 ? -3.552 19.050 7.254 1.00 88.56 191 LEU A CA 1
ATOM 1452 C C . LEU A 1 191 ? -2.312 18.605 6.467 1.00 88.56 191 LEU A C 1
ATOM 1454 O O . LEU A 1 191 ? -2.413 17.750 5.591 1.00 88.56 191 LEU A O 1
ATOM 1458 N N . ALA A 1 192 ? -1.127 19.122 6.794 1.00 86.19 192 ALA A N 1
ATOM 1459 C CA . ALA A 1 192 ? 0.116 18.737 6.127 1.00 86.19 192 ALA A CA 1
ATOM 1460 C C . ALA A 1 192 ? 0.461 17.249 6.349 1.00 86.19 192 ALA A C 1
ATOM 1462 O O . ALA A 1 192 ? 0.902 16.554 5.423 1.00 86.19 192 ALA A O 1
ATOM 1463 N N . VAL A 1 193 ? 0.205 16.729 7.555 1.00 85.50 193 VAL A N 1
ATOM 1464 C CA . VAL A 1 193 ? 0.315 15.292 7.855 1.00 85.50 193 VAL A CA 1
ATOM 1465 C C . VAL A 1 193 ? -0.700 14.487 7.043 1.00 85.50 193 VAL A C 1
ATOM 1467 O O . VAL A 1 193 ? -0.328 13.483 6.434 1.00 85.50 193 VAL A O 1
ATOM 1470 N N . LEU A 1 194 ? -1.954 14.943 6.968 1.00 89.69 194 LEU A N 1
ATOM 1471 C CA . LEU A 1 194 ? -3.014 14.311 6.181 1.00 89.69 194 LEU A CA 1
ATOM 1472 C C . LEU A 1 194 ? -2.618 14.178 4.706 1.00 89.69 194 LEU A C 1
ATOM 1474 O O . LEU A 1 194 ? -2.789 13.111 4.116 1.00 89.69 194 LEU A O 1
ATOM 1478 N N . ILE A 1 195 ? -2.023 15.225 4.125 1.00 90.62 195 ILE A N 1
ATOM 1479 C CA . ILE A 1 195 ? -1.589 15.205 2.722 1.00 90.62 195 ILE A CA 1
ATOM 1480 C C . ILE A 1 195 ? -0.407 14.257 2.535 1.00 90.62 195 ILE A C 1
ATOM 1482 O O . ILE A 1 195 ? -0.353 13.526 1.550 1.00 90.62 195 ILE A O 1
ATOM 1486 N N . SER A 1 196 ? 0.503 14.192 3.505 1.00 87.19 196 SER A N 1
ATOM 1487 C CA . SER A 1 196 ? 1.608 13.229 3.474 1.00 87.19 196 SER A CA 1
ATOM 1488 C C . SER A 1 196 ? 1.096 11.780 3.500 1.00 87.19 196 SER A C 1
ATOM 1490 O O . SER A 1 196 ? 1.577 10.948 2.728 1.00 87.19 196 SER A O 1
ATOM 1492 N N . ILE A 1 197 ? 0.075 11.486 4.319 1.00 88.19 197 ILE A N 1
ATOM 1493 C CA . ILE A 1 197 ? -0.601 10.177 4.343 1.00 88.19 197 ILE A CA 1
ATOM 1494 C C . ILE A 1 197 ? -1.274 9.895 2.994 1.00 88.19 197 ILE A C 1
ATOM 1496 O O . ILE A 1 197 ? -1.106 8.801 2.459 1.00 88.19 197 ILE A O 1
ATOM 1500 N N . PHE A 1 198 ? -2.000 10.867 2.429 1.00 92.25 198 PHE A N 1
ATOM 1501 C CA . PHE A 1 198 ? -2.643 10.737 1.118 1.00 92.25 198 PHE A CA 1
ATOM 1502 C C . PHE A 1 198 ? -1.628 10.390 0.023 1.00 92.25 198 PHE A C 1
ATOM 1504 O O . PHE A 1 198 ? -1.819 9.413 -0.696 1.00 92.25 198 PHE A O 1
ATOM 1511 N N . VAL A 1 199 ? -0.520 11.134 -0.073 1.00 91.38 199 VAL A N 1
ATOM 1512 C CA . VAL A 1 199 ? 0.533 10.885 -1.070 1.00 91.38 199 VAL A CA 1
ATOM 1513 C C . VAL A 1 199 ? 1.136 9.498 -0.882 1.00 91.38 199 VAL A C 1
ATOM 1515 O O . VAL A 1 199 ? 1.308 8.765 -1.857 1.00 91.38 199 VAL A O 1
ATOM 1518 N N . GLN A 1 200 ? 1.438 9.112 0.360 1.00 86.06 200 GLN A N 1
ATOM 1519 C CA . GLN A 1 200 ? 1.962 7.784 0.654 1.00 86.06 200 GLN A CA 1
ATOM 1520 C C . GLN A 1 200 ? 0.975 6.692 0.234 1.00 86.06 200 GLN A C 1
ATOM 1522 O O . GLN A 1 200 ? 1.395 5.710 -0.366 1.00 86.06 200 GLN A O 1
ATOM 1527 N N . PHE A 1 201 ? -0.318 6.865 0.510 1.00 86.19 201 PHE A N 1
ATOM 1528 C CA . PHE A 1 201 ? -1.353 5.908 0.129 1.00 86.19 201 PHE A CA 1
ATOM 1529 C C . PHE A 1 201 ? -1.492 5.804 -1.391 1.00 86.19 201 PHE A C 1
ATOM 1531 O O . PHE A 1 201 ? -1.415 4.706 -1.933 1.00 86.19 201 PHE A O 1
ATOM 1538 N N . LEU A 1 202 ? -1.625 6.944 -2.076 1.00 89.00 202 LEU A N 1
ATOM 1539 C CA . LEU A 1 202 ? -1.777 7.020 -3.527 1.00 89.00 202 LEU A CA 1
ATOM 1540 C C . LEU A 1 202 ? -0.583 6.383 -4.255 1.00 89.00 202 LEU A C 1
ATOM 1542 O O . LEU A 1 202 ? -0.749 5.811 -5.325 1.00 89.00 202 LEU A O 1
ATOM 1546 N N . THR A 1 203 ? 0.626 6.477 -3.693 1.00 88.62 203 THR A N 1
ATOM 1547 C CA . THR A 1 203 ? 1.857 6.022 -4.359 1.00 88.62 203 THR A CA 1
ATOM 1548 C C . THR A 1 203 ? 2.338 4.630 -3.946 1.00 88.62 203 THR A C 1
ATOM 1550 O O . THR A 1 203 ? 3.201 4.067 -4.629 1.00 88.62 203 THR A O 1
ATOM 1553 N N . ASN A 1 204 ? 1.796 4.044 -2.873 1.00 78.69 204 ASN A N 1
ATOM 1554 C CA . ASN A 1 204 ? 2.219 2.726 -2.400 1.00 78.69 204 ASN A CA 1
ATOM 1555 C C . ASN A 1 204 ? 1.706 1.608 -3.318 1.00 78.69 204 ASN A C 1
ATOM 1557 O O . ASN A 1 204 ? 0.516 1.518 -3.595 1.00 78.69 204 ASN A O 1
ATOM 1561 N N . GLN A 1 205 ? 2.586 0.683 -3.715 1.00 48.72 205 GLN A N 1
ATOM 1562 C CA . GLN A 1 205 ? 2.225 -0.476 -4.552 1.00 48.72 205 GLN A CA 1
ATOM 1563 C C . GLN A 1 205 ? 1.301 -1.504 -3.866 1.00 48.72 205 GLN A C 1
ATOM 1565 O O . GLN A 1 205 ? 0.857 -2.442 -4.512 1.00 48.72 205 GLN A O 1
ATOM 1570 N N . ALA A 1 206 ? 1.016 -1.355 -2.569 1.00 39.09 206 ALA A N 1
ATOM 1571 C CA . ALA A 1 206 ? 0.222 -2.310 -1.791 1.00 39.09 206 ALA A CA 1
ATOM 1572 C C . ALA A 1 206 ? -1.293 -2.023 -1.789 1.00 39.09 206 ALA A C 1
ATOM 1574 O O . ALA A 1 206 ? -2.057 -2.791 -1.204 1.00 39.09 206 ALA A O 1
ATOM 1575 N N . ALA A 1 207 ? -1.733 -0.925 -2.404 1.00 36.72 207 ALA A N 1
ATOM 1576 C CA . ALA A 1 207 ? -3.142 -0.593 -2.528 1.00 36.72 207 ALA A CA 1
ATOM 1577 C C . ALA A 1 207 ? -3.528 -0.633 -4.009 1.00 36.72 207 ALA A C 1
ATOM 1579 O O . ALA A 1 207 ? -3.052 0.187 -4.785 1.00 36.72 207 ALA A O 1
ATOM 1580 N N . MET A 1 208 ? -4.451 -1.541 -4.342 1.00 34.78 208 MET A N 1
ATOM 1581 C CA . MET A 1 208 ? -5.252 -1.571 -5.574 1.00 34.78 208 MET A CA 1
ATOM 1582 C C . MET A 1 208 ? -4.664 -2.339 -6.771 1.00 34.78 208 MET A C 1
ATOM 1584 O O . MET A 1 208 ? -4.284 -1.753 -7.777 1.00 34.78 208 MET A O 1
ATOM 1588 N N . GLU A 1 209 ? -4.760 -3.669 -6.717 1.00 34.00 209 GLU A N 1
ATOM 1589 C CA . GLU A 1 209 ? -5.278 -4.431 -7.861 1.00 34.00 209 GLU A CA 1
ATOM 1590 C C . GLU A 1 209 ? -6.625 -5.056 -7.450 1.00 34.00 209 GLU A C 1
ATOM 1592 O O . GLU A 1 209 ? -6.832 -5.440 -6.299 1.00 34.00 209 GLU A O 1
ATOM 1597 N N . THR A 1 210 ? -7.581 -5.019 -8.371 1.00 31.94 210 THR A N 1
ATOM 1598 C CA . THR A 1 210 ? -9.024 -5.261 -8.225 1.00 31.94 210 THR A CA 1
ATOM 1599 C C . THR A 1 210 ? -9.426 -6.603 -7.600 1.00 31.94 210 THR A C 1
ATOM 1601 O O . THR A 1 210 ? -8.918 -7.649 -7.985 1.00 31.94 210 THR A O 1
ATOM 1604 N N . GLY A 1 211 ? -10.471 -6.556 -6.760 1.00 30.69 211 GLY A N 1
ATOM 1605 C CA . GLY A 1 211 ? -11.288 -7.701 -6.338 1.00 30.69 211 GLY A CA 1
ATOM 1606 C C . GLY A 1 211 ? -10.896 -8.243 -4.969 1.00 30.69 211 GLY A C 1
ATOM 1607 O O . GLY A 1 211 ? -9.875 -8.897 -4.857 1.00 30.69 211 GLY A O 1
ATOM 1608 N N . ASP A 1 212 ? -11.706 -7.939 -3.949 1.00 37.75 212 ASP A N 1
ATOM 1609 C CA . ASP A 1 212 ? -11.760 -8.548 -2.606 1.00 37.75 212 ASP A CA 1
ATOM 1610 C C . ASP A 1 212 ? -10.698 -9.635 -2.301 1.00 37.75 212 ASP A C 1
ATOM 1612 O O . ASP A 1 212 ? -11.003 -10.822 -2.200 1.00 37.75 212 ASP A O 1
ATOM 1616 N N . MET A 1 213 ? -9.423 -9.249 -2.163 1.00 43.84 213 MET A N 1
ATOM 1617 C CA . MET A 1 213 ? -8.358 -10.180 -1.787 1.00 43.84 213 MET A CA 1
ATOM 1618 C C . MET A 1 213 ? -8.102 -10.016 -0.294 1.00 43.84 213 MET A C 1
ATOM 1620 O O . MET A 1 213 ? -7.218 -9.285 0.161 1.00 43.84 213 MET A O 1
ATOM 1624 N N . LYS A 1 214 ? -8.972 -10.658 0.481 1.00 54.78 214 LYS A N 1
ATOM 1625 C CA . LYS A 1 214 ? -8.895 -10.745 1.936 1.00 54.78 214 LYS A CA 1
ATOM 1626 C C . LYS A 1 214 ? -7.540 -11.343 2.342 1.00 54.78 214 LYS A C 1
ATOM 1628 O O . LYS A 1 214 ? -7.189 -12.441 1.908 1.00 54.78 214 LYS A O 1
ATOM 1633 N N . GLU A 1 215 ? -6.779 -10.625 3.170 1.00 67.88 215 GLU A N 1
ATOM 1634 C CA . GLU A 1 215 ? -5.638 -11.214 3.882 1.00 67.88 215 GLU A CA 1
ATOM 1635 C C . GLU A 1 215 ? -6.130 -12.444 4.654 1.00 67.88 215 GLU A C 1
ATOM 1637 O O . GLU A 1 215 ? -7.151 -12.379 5.341 1.00 67.88 215 GLU A O 1
ATOM 1642 N N . ARG A 1 216 ? -5.429 -13.568 4.509 1.00 84.12 216 ARG A N 1
ATOM 1643 C CA . ARG A 1 216 ? -5.821 -14.859 5.079 1.00 84.12 216 ARG A CA 1
ATOM 1644 C C . ARG A 1 216 ? -5.069 -15.108 6.375 1.00 84.12 216 ARG A C 1
ATOM 1646 O O . ARG A 1 216 ? -3.836 -15.104 6.395 1.00 84.12 216 ARG A O 1
ATOM 1653 N N . TYR A 1 217 ? -5.802 -15.337 7.451 1.00 87.00 217 TYR A N 1
ATOM 1654 C CA . TYR A 1 217 ? -5.234 -15.843 8.692 1.00 87.00 217 TYR A CA 1
ATOM 1655 C C . TYR A 1 217 ? -5.057 -17.359 8.601 1.00 87.00 217 TYR A C 1
ATOM 1657 O O . TYR A 1 217 ? -5.519 -18.002 7.661 1.00 87.00 217 TYR A O 1
ATOM 1665 N N . LEU A 1 218 ? -4.373 -17.950 9.580 1.00 88.50 218 LEU A N 1
ATOM 1666 C CA . LEU A 1 218 ? -4.106 -19.387 9.618 1.00 88.50 218 LEU A CA 1
ATOM 1667 C C . LEU A 1 218 ? -5.382 -20.225 9.434 1.00 88.50 218 LEU A C 1
ATOM 1669 O O . LEU A 1 218 ? -5.336 -21.256 8.773 1.00 88.50 218 LEU A O 1
ATOM 1673 N N . GLU A 1 219 ? -6.498 -19.779 10.015 1.00 89.75 219 GLU A N 1
ATOM 1674 C CA . GLU A 1 219 ? -7.792 -20.463 9.948 1.00 89.75 219 GLU A CA 1
ATOM 1675 C C . GLU A 1 219 ? -8.439 -20.438 8.5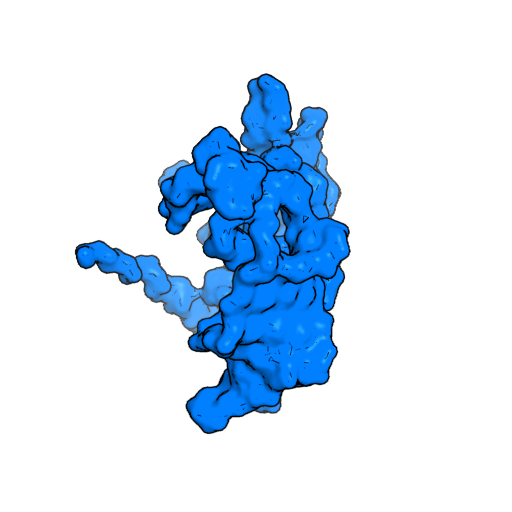54 1.00 89.75 219 GLU A C 1
ATOM 1677 O O . GLU A 1 219 ? -9.319 -21.251 8.292 1.00 89.75 219 GLU A O 1
ATOM 1682 N N . ASP A 1 220 ? -8.010 -19.539 7.664 1.00 88.06 220 ASP A N 1
ATOM 1683 C CA . ASP A 1 220 ? -8.522 -19.446 6.291 1.00 88.06 220 ASP A CA 1
ATOM 1684 C C . ASP A 1 220 ? -7.792 -20.408 5.326 1.00 88.06 220 ASP A C 1
ATOM 1686 O O . ASP A 1 220 ? -8.189 -20.552 4.165 1.00 88.06 220 ASP A O 1
ATOM 1690 N N . PHE A 1 221 ? -6.711 -21.053 5.782 1.00 89.69 221 PHE A N 1
ATOM 1691 C CA . PHE A 1 221 ? -5.934 -21.994 4.982 1.00 89.69 221 PHE A CA 1
ATOM 1692 C C . PHE A 1 221 ? -6.331 -23.441 5.254 1.00 89.69 221 PHE A C 1
ATOM 1694 O O . PHE A 1 221 ? -6.458 -23.877 6.398 1.00 89.69 221 PHE A O 1
ATOM 1701 N N . GLU A 1 222 ? -6.401 -24.222 4.182 1.00 89.44 222 GLU A N 1
ATOM 1702 C CA . GLU A 1 222 ? -6.657 -25.660 4.227 1.00 89.44 222 GLU A CA 1
ATOM 1703 C C . GLU A 1 222 ? -5.679 -26.402 3.314 1.00 89.44 222 GLU A C 1
ATOM 1705 O O . GLU A 1 222 ? -5.239 -25.880 2.287 1.00 89.44 222 GLU A O 1
ATOM 1710 N N . ALA A 1 223 ? -5.322 -27.633 3.685 1.00 94.62 223 ALA A N 1
ATOM 1711 C CA . ALA A 1 223 ? -4.482 -28.471 2.837 1.00 94.62 223 ALA A CA 1
ATOM 1712 C C . ALA A 1 223 ? -5.196 -28.791 1.510 1.00 94.62 223 ALA A C 1
ATOM 1714 O O . ALA A 1 223 ? -6.386 -29.094 1.497 1.00 94.62 223 ALA A O 1
ATOM 1715 N N . GLY A 1 224 ? -4.459 -28.734 0.403 1.00 87.44 224 GLY A N 1
ATOM 1716 C CA . GLY A 1 224 ? -4.967 -28.875 -0.961 1.00 87.44 224 GLY A CA 1
ATOM 1717 C C . GLY A 1 224 ? -5.415 -27.561 -1.610 1.00 87.44 224 GLY A C 1
ATOM 1718 O O . GLY A 1 224 ? -5.687 -27.557 -2.808 1.00 87.44 224 GLY A O 1
ATOM 1719 N N . GLN A 1 225 ? -5.470 -26.441 -0.876 1.00 89.25 225 GLN A N 1
ATOM 1720 C CA . GLN A 1 225 ? -5.744 -25.138 -1.487 1.00 89.25 225 GLN A CA 1
ATOM 1721 C C . GLN A 1 225 ? -4.620 -24.728 -2.437 1.00 89.25 225 GLN A C 1
ATOM 1723 O O . GLN A 1 225 ? -3.437 -24.836 -2.097 1.00 89.25 225 GLN A O 1
ATOM 1728 N N . THR A 1 226 ? -5.006 -24.197 -3.597 1.00 88.81 226 THR A N 1
ATOM 1729 C CA . THR A 1 226 ? -4.080 -23.733 -4.630 1.00 88.81 226 THR A CA 1
ATOM 1730 C C . THR A 1 226 ? -4.233 -22.243 -4.909 1.00 88.81 226 THR A C 1
ATOM 1732 O O . THR A 1 226 ? -5.349 -21.731 -4.945 1.00 88.81 226 THR A O 1
ATOM 1735 N N . PHE A 1 227 ? -3.118 -21.573 -5.179 1.00 90.31 227 PHE A N 1
ATOM 1736 C CA . PHE A 1 227 ? -3.025 -20.146 -5.487 1.00 90.31 227 PHE A CA 1
ATOM 1737 C C . PHE A 1 227 ? -2.168 -19.940 -6.731 1.00 90.31 227 PHE A C 1
ATOM 1739 O O . PHE A 1 227 ? -1.267 -20.742 -6.989 1.00 90.31 227 PHE A O 1
ATOM 1746 N N . GLN A 1 228 ? -2.422 -18.873 -7.485 1.00 84.44 228 GLN A N 1
ATOM 1747 C CA . GLN A 1 228 ? -1.665 -18.568 -8.697 1.00 84.44 228 GLN A CA 1
ATOM 1748 C C . GLN A 1 228 ? -1.195 -17.110 -8.710 1.00 84.44 228 GLN A C 1
ATOM 1750 O O . GLN A 1 228 ? -1.576 -16.299 -7.865 1.00 84.44 228 GLN A O 1
ATOM 1755 N N . SER A 1 229 ? -0.307 -16.796 -9.648 1.00 86.31 229 SER A N 1
ATOM 1756 C CA . SER A 1 229 ? 0.086 -15.427 -9.972 1.00 86.31 229 SER A CA 1
ATOM 1757 C C . SER A 1 229 ? -0.179 -15.119 -11.437 1.00 86.31 229 SER A C 1
ATOM 1759 O O . SER A 1 229 ? -0.256 -16.020 -12.278 1.00 86.31 229 SER A O 1
ATOM 1761 N N . GLU A 1 230 ? -0.148 -13.830 -11.752 1.00 85.12 230 GLU A N 1
ATOM 1762 C CA . GLU A 1 230 ? 0.053 -13.357 -13.116 1.00 85.12 230 GLU A CA 1
ATOM 1763 C C . GLU A 1 230 ? 1.417 -13.786 -13.684 1.00 85.12 230 GLU A C 1
ATOM 1765 O O . GLU A 1 230 ? 2.283 -14.331 -12.983 1.00 85.12 230 GLU A O 1
ATOM 1770 N N . ARG A 1 231 ? 1.598 -13.561 -14.989 1.00 88.06 231 ARG A N 1
ATOM 1771 C CA . ARG A 1 231 ? 2.843 -13.858 -15.707 1.00 88.06 231 ARG A CA 1
ATOM 1772 C C . ARG A 1 231 ? 3.790 -12.662 -15.724 1.00 88.06 231 ARG A C 1
ATOM 1774 O O . ARG A 1 231 ? 3.368 -11.516 -15.840 1.00 88.06 231 ARG A O 1
ATOM 1781 N N . ILE A 1 232 ? 5.091 -12.940 -15.726 1.00 89.38 232 ILE A N 1
ATOM 1782 C CA . ILE A 1 232 ? 6.140 -11.947 -15.965 1.00 89.38 232 ILE A CA 1
ATOM 1783 C C . ILE A 1 232 ? 7.106 -12.424 -17.044 1.00 89.38 232 ILE A C 1
ATOM 1785 O O . ILE A 1 232 ? 7.658 -13.520 -16.965 1.00 89.38 232 ILE A O 1
ATOM 1789 N N . ARG A 1 233 ? 7.335 -11.579 -18.051 1.00 95.06 233 ARG A N 1
ATOM 1790 C CA . ARG A 1 233 ? 8.304 -11.850 -19.113 1.00 95.06 233 ARG A CA 1
ATOM 1791 C C . ARG A 1 233 ? 9.725 -11.534 -18.655 1.00 95.06 233 ARG A C 1
ATOM 1793 O O . ARG A 1 233 ? 9.965 -10.503 -18.025 1.00 95.06 233 ARG A O 1
ATOM 1800 N N . ILE A 1 234 ? 10.662 -12.414 -18.991 1.00 93.94 234 ILE A N 1
ATOM 1801 C CA . ILE A 1 234 ? 12.079 -12.288 -18.656 1.00 93.94 234 ILE A CA 1
ATOM 1802 C C . ILE A 1 234 ? 12.848 -11.859 -19.899 1.00 93.94 234 ILE A C 1
ATOM 1804 O O . ILE A 1 234 ? 12.898 -12.586 -20.885 1.00 93.94 234 ILE A O 1
ATOM 1808 N N . ASP A 1 235 ? 13.455 -10.679 -19.869 1.00 92.06 235 ASP A N 1
ATOM 1809 C CA . ASP A 1 235 ? 14.289 -10.172 -20.959 1.00 92.06 235 ASP A CA 1
ATOM 1810 C C . ASP A 1 235 ? 15.793 -10.289 -20.647 1.00 92.06 235 ASP A C 1
ATOM 1812 O O . ASP A 1 235 ? 16.214 -10.627 -19.534 1.00 92.06 235 ASP A O 1
ATOM 1816 N N . VAL A 1 236 ? 16.611 -10.056 -21.678 1.00 95.25 236 VAL A N 1
ATOM 1817 C CA . VAL A 1 236 ? 18.079 -10.129 -21.602 1.00 95.25 236 VAL A CA 1
ATOM 1818 C C . VAL A 1 236 ? 18.632 -9.120 -20.597 1.00 95.25 236 VAL A C 1
ATOM 1820 O O . VAL A 1 236 ? 19.499 -9.471 -19.795 1.00 95.25 236 VAL A O 1
ATOM 1823 N N . ASP A 1 237 ? 18.128 -7.887 -20.619 1.00 94.19 237 ASP A N 1
ATOM 1824 C CA . ASP A 1 237 ? 18.642 -6.795 -19.792 1.00 94.19 237 ASP A CA 1
ATOM 1825 C C . ASP A 1 237 ? 18.427 -7.083 -18.310 1.00 94.19 237 ASP A C 1
ATOM 1827 O O . ASP A 1 237 ? 19.333 -6.886 -17.498 1.00 94.19 237 ASP A O 1
ATOM 1831 N N . ARG A 1 238 ? 17.267 -7.633 -17.951 1.00 92.00 238 ARG A N 1
ATOM 1832 C CA . ARG A 1 238 ? 16.949 -8.046 -16.587 1.00 92.00 238 ARG A CA 1
ATOM 1833 C C . ARG A 1 238 ? 17.839 -9.192 -16.127 1.00 92.00 238 ARG A C 1
ATOM 1835 O O . ARG A 1 238 ? 18.309 -9.169 -14.992 1.00 92.00 238 ARG A O 1
ATOM 1842 N N . ILE A 1 239 ? 18.091 -10.176 -16.997 1.00 96.81 239 ILE A N 1
ATOM 1843 C CA . ILE A 1 239 ? 19.011 -11.286 -16.710 1.00 96.81 239 ILE A CA 1
ATOM 1844 C C . ILE A 1 239 ? 20.408 -10.750 -16.407 1.00 96.81 239 ILE A C 1
ATOM 1846 O O . ILE A 1 239 ? 20.949 -11.047 -15.341 1.00 96.81 239 ILE A O 1
ATOM 1850 N N . LYS A 1 240 ? 20.964 -9.934 -17.306 1.00 96.88 240 LYS A N 1
ATOM 1851 C CA . LYS A 1 240 ? 22.325 -9.408 -17.166 1.00 96.88 240 LYS A CA 1
ATOM 1852 C C . LYS A 1 240 ? 22.454 -8.448 -15.989 1.00 96.88 240 LYS A C 1
ATOM 1854 O O . LYS A 1 240 ? 23.441 -8.530 -15.267 1.00 96.88 240 LYS A O 1
ATOM 1859 N N . SER A 1 241 ? 21.460 -7.588 -15.760 1.00 95.25 241 SER A N 1
ATOM 1860 C CA . SER A 1 241 ? 21.459 -6.646 -14.633 1.00 95.25 241 SER A CA 1
ATOM 1861 C C . SER A 1 241 ? 21.478 -7.380 -13.294 1.00 95.25 241 SER A C 1
ATOM 1863 O O . SER A 1 241 ? 22.321 -7.084 -12.454 1.00 95.25 241 SER A O 1
ATOM 1865 N N . PHE A 1 242 ? 20.614 -8.388 -13.112 1.00 97.06 242 PHE A N 1
ATOM 1866 C CA . PHE A 1 242 ? 20.624 -9.191 -11.888 1.00 97.06 242 PHE A CA 1
ATOM 1867 C C . PHE A 1 242 ? 21.939 -9.961 -11.734 1.00 97.06 242 PHE A C 1
ATOM 1869 O O . PHE A 1 242 ? 22.526 -9.984 -10.655 1.00 97.06 242 PHE A O 1
ATOM 1876 N N . ALA A 1 243 ? 22.415 -10.592 -12.810 1.00 98.00 243 ALA A N 1
ATOM 1877 C CA . ALA A 1 243 ? 23.652 -11.362 -12.788 1.00 98.00 243 ALA A CA 1
ATOM 1878 C C . ALA A 1 243 ? 24.862 -10.494 -12.423 1.00 98.00 243 ALA A C 1
ATOM 1880 O O . ALA A 1 243 ? 25.668 -10.895 -11.592 1.00 98.00 243 ALA A O 1
ATOM 1881 N N . ALA A 1 244 ? 24.965 -9.287 -12.982 1.00 97.12 244 ALA A N 1
ATOM 1882 C CA . ALA A 1 244 ? 26.063 -8.369 -12.694 1.00 97.12 244 ALA A CA 1
ATOM 1883 C C . ALA A 1 244 ? 26.145 -7.998 -11.207 1.00 97.12 244 ALA A C 1
ATOM 1885 O O . ALA A 1 244 ? 27.241 -7.785 -10.692 1.00 97.12 244 ALA A O 1
ATOM 1886 N N . GLU A 1 245 ? 25.001 -7.938 -10.526 1.00 97.38 245 GLU A N 1
ATOM 1887 C CA . GLU A 1 245 ? 24.925 -7.590 -9.111 1.00 97.38 245 GLU A CA 1
ATOM 1888 C C . GLU A 1 245 ? 25.085 -8.807 -8.185 1.00 97.38 245 GLU A C 1
ATOM 1890 O O . GLU A 1 245 ? 25.817 -8.733 -7.198 1.00 97.38 245 GLU A O 1
ATOM 1895 N N . PHE A 1 246 ? 24.431 -9.932 -8.493 1.00 96.62 246 PHE A N 1
ATOM 1896 C CA . PHE A 1 246 ? 24.250 -11.028 -7.532 1.00 96.62 246 PHE A CA 1
ATOM 1897 C C . PHE A 1 246 ? 24.882 -12.363 -7.936 1.00 96.62 246 PHE A C 1
ATOM 1899 O O . PHE A 1 246 ? 25.152 -13.183 -7.060 1.00 96.62 246 PHE A O 1
ATOM 1906 N N . ASP A 1 247 ? 25.103 -12.608 -9.229 1.00 97.75 247 ASP A N 1
ATOM 1907 C CA . ASP A 1 247 ? 25.627 -13.885 -9.729 1.00 97.75 247 ASP A CA 1
ATOM 1908 C C . ASP A 1 247 ? 26.385 -13.711 -11.064 1.00 97.75 247 ASP A C 1
ATOM 1910 O O . ASP A 1 247 ? 25.875 -14.071 -12.133 1.00 97.75 247 ASP A O 1
ATOM 1914 N N . PRO A 1 248 ? 27.593 -13.107 -11.044 1.00 97.06 248 PRO A N 1
ATOM 1915 C CA . PRO A 1 248 ? 28.282 -12.628 -12.244 1.00 97.06 248 PRO A CA 1
ATOM 1916 C C . PRO A 1 248 ? 29.030 -13.744 -12.989 1.00 97.06 248 PRO A C 1
ATOM 1918 O O . PRO A 1 248 ? 30.151 -13.561 -13.471 1.00 97.06 248 PRO A O 1
ATOM 1921 N N . GLN A 1 249 ? 28.438 -14.936 -13.080 1.00 97.12 249 GLN A N 1
ATOM 1922 C CA . GLN A 1 249 ? 29.007 -16.021 -13.870 1.00 97.12 249 GLN A CA 1
ATOM 1923 C C . GLN A 1 249 ? 28.882 -15.715 -15.376 1.00 97.12 249 GLN A C 1
ATOM 1925 O O . GLN A 1 249 ? 27.860 -15.181 -15.816 1.00 97.12 249 GLN A O 1
ATOM 1930 N N . PRO A 1 250 ? 29.880 -16.075 -16.212 1.00 96.19 250 PRO A N 1
ATOM 1931 C CA . PRO A 1 250 ? 29.929 -15.642 -17.614 1.00 96.19 250 PRO A CA 1
ATOM 1932 C C . PRO A 1 250 ? 28.689 -15.999 -18.443 1.00 96.19 250 PRO A C 1
ATOM 1934 O O . PRO A 1 250 ? 28.241 -15.203 -19.262 1.00 96.19 250 PRO A O 1
ATOM 1937 N N . PHE A 1 251 ? 28.090 -17.166 -18.192 1.00 96.81 251 PHE A N 1
ATOM 1938 C CA . PHE A 1 251 ? 26.907 -17.651 -18.910 1.00 96.81 251 PHE A CA 1
ATOM 1939 C C . PHE A 1 251 ? 25.589 -16.946 -18.533 1.00 96.81 251 PHE A C 1
ATOM 1941 O O . PHE A 1 251 ? 24.553 -17.235 -19.134 1.00 96.81 251 PHE A O 1
ATOM 1948 N N . HIS A 1 252 ? 25.631 -16.010 -17.581 1.00 97.56 252 HIS A N 1
ATOM 1949 C CA . HIS A 1 252 ? 24.538 -15.089 -17.253 1.00 97.56 252 HIS A CA 1
ATOM 1950 C C . HIS A 1 252 ? 24.763 -13.665 -17.787 1.00 97.56 252 HIS A C 1
ATOM 1952 O O . HIS A 1 252 ? 23.830 -12.865 -17.811 1.00 97.56 252 HIS A O 1
ATOM 1958 N N . LEU A 1 253 ? 25.985 -13.341 -18.222 1.00 96.31 253 LEU A N 1
ATOM 1959 C CA . LEU A 1 253 ? 26.385 -11.992 -18.635 1.00 96.31 253 LEU A CA 1
ATOM 1960 C C . LEU A 1 253 ? 26.600 -11.861 -20.145 1.00 96.31 253 LEU A C 1
ATOM 1962 O O . LEU A 1 253 ? 26.382 -10.784 -20.702 1.00 96.31 253 LEU A O 1
ATOM 1966 N N . ASP A 1 254 ? 27.016 -12.938 -20.811 1.00 95.06 254 ASP A N 1
ATOM 1967 C CA . ASP A 1 254 ? 27.399 -12.912 -22.220 1.00 95.06 254 ASP A CA 1
ATOM 1968 C C . ASP A 1 254 ? 26.910 -14.159 -22.975 1.00 95.06 254 ASP A C 1
ATOM 1970 O O . ASP A 1 254 ? 27.121 -15.305 -22.572 1.00 95.06 254 ASP A O 1
ATOM 1974 N N . GLU A 1 255 ? 26.245 -13.929 -24.105 1.00 94.75 255 GLU A N 1
ATOM 1975 C CA . GLU A 1 255 ? 25.645 -14.960 -24.949 1.00 94.75 255 GLU A CA 1
ATOM 1976 C C . GLU A 1 255 ? 26.702 -15.887 -25.573 1.00 94.75 255 GLU A C 1
ATOM 1978 O O . GLU A 1 255 ? 26.474 -17.095 -25.703 1.00 94.75 255 GLU A O 1
ATOM 1983 N N . ARG A 1 256 ? 27.871 -15.348 -25.951 1.00 93.50 256 ARG A N 1
ATOM 1984 C CA . ARG A 1 256 ? 28.951 -16.135 -26.565 1.00 93.50 256 ARG A CA 1
ATOM 1985 C C . ARG A 1 256 ? 29.605 -17.027 -25.522 1.00 93.50 256 ARG A C 1
ATOM 1987 O O . ARG A 1 256 ? 29.743 -18.223 -25.758 1.00 93.50 256 ARG A O 1
ATOM 1994 N N . ALA A 1 257 ? 29.908 -16.481 -24.347 1.00 91.75 257 ALA A N 1
ATOM 1995 C CA . ALA A 1 257 ? 30.444 -17.235 -23.220 1.00 91.75 257 ALA A CA 1
ATOM 1996 C C . ALA A 1 257 ? 29.498 -18.362 -22.778 1.00 91.75 257 ALA A C 1
ATOM 1998 O O . ALA A 1 257 ? 29.956 -19.418 -22.348 1.00 91.75 257 ALA A O 1
ATOM 1999 N N . ALA A 1 258 ? 28.182 -18.175 -22.925 1.00 94.19 258 ALA A N 1
ATOM 2000 C CA . ALA A 1 258 ? 27.192 -19.197 -22.607 1.00 94.19 258 ALA A CA 1
ATOM 2001 C C . ALA A 1 258 ? 27.107 -20.339 -23.643 1.00 94.19 258 ALA A C 1
ATOM 2003 O O . ALA A 1 258 ? 26.648 -21.434 -23.300 1.00 94.19 258 ALA A O 1
ATOM 2004 N N . THR A 1 259 ? 27.550 -20.121 -24.887 1.00 93.69 259 THR A N 1
ATOM 2005 C CA . THR A 1 259 ? 27.408 -21.076 -26.006 1.00 93.69 259 THR A CA 1
ATOM 2006 C C . THR A 1 259 ? 28.171 -22.383 -25.759 1.00 93.69 259 THR A C 1
ATOM 2008 O O . THR A 1 259 ? 27.654 -23.477 -26.009 1.00 93.69 259 THR A O 1
ATOM 2011 N N . ASP A 1 260 ? 29.369 -22.288 -25.183 1.00 91.00 260 ASP A N 1
ATOM 2012 C CA . ASP A 1 260 ? 30.228 -23.451 -24.930 1.00 91.00 260 ASP A CA 1
ATOM 2013 C C . ASP A 1 260 ? 29.897 -24.185 -23.621 1.00 91.00 260 ASP A C 1
ATOM 2015 O O . ASP A 1 260 ? 30.443 -25.254 -23.344 1.00 91.00 260 ASP A O 1
ATOM 2019 N N . THR A 1 261 ? 28.958 -23.660 -22.830 1.00 93.94 261 THR A N 1
ATOM 2020 C CA . THR A 1 261 ? 28.519 -24.281 -21.572 1.00 93.94 261 THR A CA 1
ATOM 2021 C C . THR A 1 261 ? 27.442 -25.345 -21.788 1.00 93.94 261 THR A C 1
ATOM 2023 O O . THR A 1 261 ? 26.881 -25.487 -22.877 1.00 93.94 261 THR A O 1
ATOM 2026 N N . ILE A 1 262 ? 27.078 -26.060 -20.717 1.00 93.62 262 ILE A N 1
ATOM 2027 C CA . ILE A 1 262 ? 25.926 -26.979 -20.714 1.00 93.62 262 ILE A CA 1
ATOM 2028 C C . ILE A 1 262 ? 24.606 -26.281 -21.080 1.00 93.62 262 ILE A C 1
ATOM 2030 O O . ILE A 1 262 ? 23.676 -26.937 -21.541 1.00 93.62 262 ILE A O 1
ATOM 2034 N N . PHE A 1 263 ? 24.532 -24.957 -20.912 1.00 94.94 263 PHE A N 1
ATOM 2035 C CA . PHE A 1 263 ? 23.345 -24.166 -21.204 1.00 94.94 263 PHE A CA 1
ATOM 2036 C C . PHE A 1 263 ? 23.221 -23.781 -22.680 1.00 94.94 263 PHE A C 1
ATOM 2038 O O . PHE A 1 263 ? 22.130 -23.392 -23.089 1.00 94.94 263 PHE A O 1
ATOM 2045 N N . ARG A 1 264 ? 24.283 -23.900 -23.492 1.00 94.56 264 ARG A N 1
ATOM 2046 C CA . ARG A 1 264 ? 24.262 -23.652 -24.951 1.00 94.56 264 ARG A CA 1
ATOM 2047 C C . ARG A 1 264 ? 23.645 -22.306 -25.368 1.00 94.56 264 ARG A C 1
ATOM 2049 O O . ARG A 1 264 ? 23.063 -22.192 -26.442 1.00 94.56 264 ARG A O 1
ATOM 2056 N N . GLY A 1 265 ? 23.744 -21.295 -24.511 1.00 95.56 265 GLY A N 1
ATOM 2057 C CA . GLY A 1 265 ? 23.120 -19.985 -24.688 1.00 95.56 265 GLY A CA 1
ATOM 2058 C C . GLY A 1 265 ? 22.795 -19.333 -23.349 1.00 95.56 265 GLY A C 1
ATOM 2059 O O . GLY A 1 265 ? 22.783 -20.015 -22.323 1.00 95.56 265 GLY A O 1
ATOM 2060 N N . LEU A 1 266 ? 22.549 -18.019 -23.368 1.00 97.12 266 LEU A N 1
ATOM 2061 C CA . LEU A 1 266 ? 22.310 -17.211 -22.169 1.00 97.12 266 LEU A CA 1
ATOM 2062 C C . LEU A 1 266 ? 21.143 -17.773 -21.349 1.00 97.12 266 LEU A C 1
ATOM 2064 O O . LEU A 1 266 ? 20.096 -18.140 -21.895 1.00 97.12 266 LEU A O 1
ATOM 2068 N N . VAL A 1 267 ? 21.333 -17.828 -20.036 1.00 98.19 267 VAL A N 1
ATOM 2069 C CA . VAL A 1 267 ? 20.320 -18.269 -19.071 1.00 98.19 267 VAL A CA 1
ATOM 2070 C C . VAL A 1 267 ? 20.278 -17.306 -17.896 1.00 98.19 267 VAL A C 1
ATOM 2072 O O . VAL A 1 267 ? 21.286 -16.685 -17.564 1.00 98.19 267 VAL A O 1
ATOM 2075 N N . ALA A 1 268 ? 19.125 -17.183 -17.250 1.00 98.19 268 ALA A N 1
ATOM 2076 C CA . ALA A 1 268 ? 19.018 -16.485 -15.978 1.00 98.19 268 ALA A CA 1
ATOM 2077 C C . ALA A 1 268 ? 19.757 -17.259 -14.876 1.00 98.19 268 ALA A C 1
ATOM 2079 O O . ALA A 1 268 ? 19.794 -18.492 -14.892 1.00 98.19 268 ALA A O 1
ATOM 2080 N N . SER A 1 269 ? 20.291 -16.542 -13.884 1.00 98.38 269 SER A N 1
ATOM 2081 C CA . SER A 1 269 ? 20.731 -17.172 -12.635 1.00 98.38 269 SER A CA 1
ATOM 2082 C C . SER A 1 269 ? 19.567 -17.914 -11.970 1.00 98.38 269 SER A C 1
ATOM 2084 O O . SER A 1 269 ? 18.420 -17.448 -11.964 1.00 98.38 269 SER A O 1
ATOM 2086 N N . GLY A 1 270 ? 19.860 -19.060 -11.352 1.00 97.62 270 GLY A N 1
ATOM 2087 C CA . GLY A 1 270 ? 18.888 -19.763 -10.515 1.00 97.62 270 GLY A CA 1
ATOM 2088 C C . GLY A 1 270 ? 18.362 -18.877 -9.377 1.00 97.62 270 GLY A C 1
ATOM 2089 O O . GLY A 1 270 ? 17.177 -18.935 -9.046 1.00 97.62 270 GLY A O 1
ATOM 2090 N N . TRP A 1 271 ? 19.202 -17.986 -8.839 1.00 98.06 271 TRP A N 1
ATOM 2091 C CA . TRP A 1 271 ? 18.814 -17.013 -7.814 1.00 98.06 271 TRP A CA 1
ATOM 2092 C C . TRP A 1 271 ? 17.957 -15.877 -8.365 1.00 98.06 271 TRP A C 1
ATOM 2094 O O . TRP A 1 271 ? 17.063 -15.396 -7.671 1.00 98.06 271 TRP A O 1
ATOM 2104 N N . HIS A 1 272 ? 18.152 -15.505 -9.632 1.00 98.25 272 HIS A N 1
ATOM 2105 C CA . HIS A 1 272 ? 17.253 -14.576 -10.312 1.00 98.25 272 HIS A CA 1
ATOM 2106 C C . HIS A 1 272 ? 15.846 -15.176 -10.420 1.00 98.25 272 HIS A C 1
ATOM 2108 O O . HIS A 1 272 ? 14.860 -14.522 -10.081 1.00 98.25 272 HIS A O 1
ATOM 2114 N N . THR A 1 273 ? 15.757 -16.454 -10.802 1.00 98.12 273 THR A N 1
ATOM 2115 C CA . THR A 1 273 ? 14.487 -17.199 -10.858 1.00 98.12 273 THR A CA 1
ATOM 2116 C C . THR A 1 273 ? 13.824 -17.275 -9.480 1.00 98.12 273 THR A C 1
ATOM 2118 O O . THR A 1 273 ? 12.617 -17.051 -9.360 1.00 98.12 273 THR A O 1
ATOM 2121 N N . ALA A 1 274 ? 14.603 -17.508 -8.419 1.00 97.56 274 ALA A N 1
ATOM 2122 C CA . ALA A 1 274 ? 14.115 -17.512 -7.041 1.00 97.56 274 ALA A CA 1
ATOM 2123 C C . ALA A 1 274 ? 13.564 -16.139 -6.610 1.00 97.56 274 ALA A C 1
ATOM 2125 O O . ALA A 1 274 ? 12.475 -16.060 -6.040 1.00 97.56 274 ALA A O 1
ATOM 2126 N N . ALA A 1 275 ? 14.271 -15.053 -6.933 1.00 96.88 275 ALA A N 1
ATOM 2127 C CA . ALA A 1 275 ? 13.841 -13.689 -6.632 1.00 96.88 275 ALA A CA 1
ATOM 2128 C C . ALA A 1 275 ? 12.555 -13.305 -7.384 1.00 96.88 275 ALA A C 1
ATOM 2130 O O . ALA A 1 275 ? 11.636 -12.733 -6.795 1.00 96.88 275 ALA A O 1
ATOM 2131 N N . ILE A 1 276 ? 12.449 -13.675 -8.665 1.00 96.31 276 ILE A N 1
ATOM 2132 C CA . ILE A 1 276 ? 11.226 -13.490 -9.459 1.00 96.31 276 ILE A CA 1
ATOM 2133 C C . ILE A 1 276 ? 10.069 -14.298 -8.868 1.00 96.31 276 ILE A C 1
ATOM 2135 O O . ILE A 1 276 ? 8.968 -13.775 -8.728 1.00 96.31 276 ILE A O 1
ATOM 2139 N N . THR A 1 277 ? 10.322 -15.545 -8.466 1.00 97.12 277 THR A N 1
ATOM 2140 C CA . THR A 1 277 ? 9.322 -16.395 -7.805 1.00 97.12 277 THR A CA 1
ATOM 2141 C C . THR A 1 277 ? 8.787 -15.724 -6.540 1.00 97.12 277 THR A C 1
ATOM 2143 O O . THR A 1 277 ? 7.580 -15.691 -6.336 1.00 97.12 277 THR A O 1
ATOM 21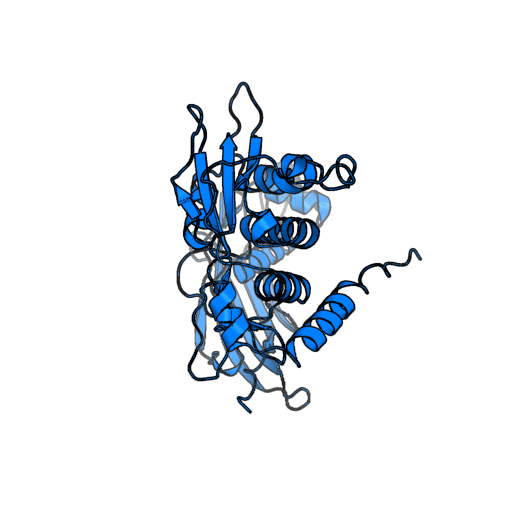46 N N . MET A 1 278 ? 9.658 -15.127 -5.719 1.00 93.50 278 MET A N 1
ATOM 2147 C CA . MET A 1 278 ? 9.229 -14.387 -4.530 1.00 93.50 278 MET A CA 1
ATOM 2148 C C . MET A 1 278 ? 8.386 -13.154 -4.883 1.00 93.50 278 MET A C 1
ATOM 2150 O O . MET A 1 278 ? 7.356 -12.931 -4.254 1.00 93.50 278 MET A O 1
ATOM 2154 N N . LYS A 1 279 ? 8.775 -12.376 -5.904 1.00 89.69 279 LYS A N 1
ATOM 2155 C CA . LYS A 1 279 ? 7.969 -11.246 -6.400 1.00 89.69 279 LYS A CA 1
ATOM 2156 C C . LYS A 1 279 ? 6.568 -11.707 -6.817 1.00 89.69 279 LYS A C 1
ATOM 2158 O O . LYS A 1 279 ? 5.587 -11.144 -6.348 1.00 89.69 279 LYS A O 1
ATOM 2163 N N . LEU A 1 280 ? 6.484 -12.762 -7.628 1.00 90.69 280 LEU A N 1
ATOM 2164 C CA . LEU A 1 280 ? 5.218 -13.325 -8.101 1.00 90.69 280 LEU A CA 1
ATOM 2165 C C . LEU A 1 280 ? 4.358 -13.891 -6.965 1.00 90.69 280 LEU A C 1
ATOM 2167 O O . LEU A 1 280 ? 3.142 -13.766 -7.013 1.00 90.69 280 LEU A O 1
ATOM 2171 N N . LEU A 1 281 ? 4.966 -14.470 -5.927 1.00 88.94 281 LEU A N 1
ATOM 2172 C CA . LEU A 1 281 ? 4.246 -14.901 -4.726 1.00 88.94 281 LEU A CA 1
ATOM 2173 C C . LEU A 1 281 ? 3.660 -13.718 -3.951 1.00 88.94 281 LEU A C 1
ATOM 2175 O O . LEU A 1 281 ? 2.517 -13.780 -3.510 1.00 88.94 281 LEU A O 1
ATOM 2179 N N . VAL A 1 282 ? 4.440 -12.647 -3.781 1.00 79.56 282 VAL A N 1
ATOM 2180 C CA . VAL A 1 282 ? 3.990 -11.433 -3.086 1.00 79.56 282 VAL A CA 1
ATOM 2181 C C . VAL A 1 282 ? 2.888 -10.731 -3.867 1.00 79.56 282 VAL A C 1
ATOM 2183 O O . VAL A 1 282 ? 1.978 -10.187 -3.248 1.00 79.56 282 VAL A O 1
ATOM 2186 N N . GLU A 1 283 ? 2.946 -10.741 -5.196 1.00 81.31 283 GLU A N 1
ATOM 2187 C CA . GLU A 1 283 ? 1.956 -10.106 -6.072 1.00 81.31 283 GLU A CA 1
ATOM 2188 C C . GLU A 1 283 ? 0.710 -10.985 -6.277 1.00 81.31 283 GLU A C 1
ATOM 2190 O O . GLU A 1 283 ? -0.394 -10.451 -6.264 1.00 81.31 283 GLU A O 1
ATOM 2195 N N . GLY A 1 284 ? 0.855 -12.313 -6.317 1.00 77.56 284 GLY A N 1
ATOM 2196 C CA . GLY A 1 284 ? -0.225 -13.281 -6.552 1.00 77.56 284 GLY A CA 1
ATOM 2197 C C . GLY A 1 284 ? -1.151 -13.565 -5.362 1.00 77.56 284 GLY A C 1
ATOM 2198 O O . GLY A 1 284 ? -1.131 -12.878 -4.339 1.00 77.56 284 GLY A O 1
ATOM 2199 N N . ASP A 1 285 ? -1.969 -14.612 -5.491 1.00 84.31 285 ASP A N 1
ATOM 2200 C CA . ASP A 1 285 ? -3.145 -14.846 -4.634 1.00 84.31 285 ASP A CA 1
ATOM 2201 C C . ASP A 1 285 ? -2.828 -15.371 -3.225 1.00 84.31 285 ASP A C 1
ATOM 2203 O O . ASP A 1 285 ? -3.680 -15.311 -2.329 1.00 84.31 285 ASP A O 1
ATOM 2207 N N . LEU A 1 286 ? -1.620 -15.898 -2.999 1.00 86.38 286 LEU A N 1
ATOM 2208 C CA . LEU A 1 286 ? -1.185 -16.396 -1.693 1.00 86.38 286 LEU A CA 1
ATOM 2209 C C . LEU A 1 286 ? -0.884 -15.213 -0.756 1.00 86.38 286 LEU A C 1
ATOM 2211 O O . LEU A 1 286 ? 0.251 -14.757 -0.642 1.00 86.38 286 LEU A O 1
ATOM 2215 N N . LYS A 1 287 ? -1.918 -14.723 -0.064 1.00 83.56 287 LYS A N 1
ATOM 2216 C CA . LYS A 1 287 ? -1.863 -13.538 0.813 1.00 83.56 287 LYS A CA 1
ATOM 2217 C C . LYS A 1 287 ? -2.033 -13.882 2.303 1.00 83.56 287 LYS A C 1
ATOM 2219 O O . LYS A 1 287 ? -3.101 -13.618 2.859 1.00 83.56 287 LYS A O 1
ATOM 2224 N N . PRO A 1 288 ? -1.039 -14.483 2.980 1.00 82.81 288 PRO A N 1
ATOM 2225 C CA . PRO A 1 288 ? -1.090 -14.626 4.431 1.00 82.81 288 PRO A CA 1
ATOM 2226 C C . PRO A 1 288 ? -1.076 -13.249 5.116 1.00 82.81 288 PRO A C 1
ATOM 2228 O O . PRO A 1 288 ? -0.346 -12.343 4.704 1.00 82.81 288 PRO A O 1
ATOM 2231 N N . ALA A 1 289 ? -1.872 -13.094 6.173 1.00 72.69 289 ALA A N 1
ATOM 2232 C CA . ALA A 1 289 ? -1.920 -11.879 6.979 1.00 72.69 289 ALA A CA 1
ATOM 2233 C C . ALA A 1 289 ? -0.538 -11.568 7.578 1.00 72.69 289 ALA A C 1
ATOM 2235 O O . ALA A 1 289 ? 0.119 -12.444 8.146 1.00 72.69 289 ALA A O 1
ATOM 2236 N N . GLY A 1 290 ? -0.094 -10.315 7.448 1.00 69.12 290 GLY A N 1
ATOM 2237 C CA . GLY A 1 290 ? 1.256 -9.893 7.843 1.00 69.12 290 GLY A CA 1
ATOM 2238 C C . GLY A 1 290 ? 2.357 -10.184 6.810 1.00 69.12 290 GLY A C 1
ATOM 2239 O O . GLY A 1 290 ? 3.512 -9.839 7.055 1.00 69.12 290 GLY A O 1
ATOM 2240 N N . GLY A 1 291 ? 2.011 -10.751 5.650 1.00 73.06 291 GLY A N 1
ATOM 2241 C CA . GLY A 1 291 ? 2.932 -11.007 4.544 1.00 73.06 291 GLY A CA 1
ATOM 2242 C C . GLY A 1 291 ? 3.591 -12.388 4.581 1.00 73.06 291 GLY A C 1
ATOM 2243 O O . GLY A 1 291 ? 3.400 -13.188 5.495 1.00 73.06 291 GLY A O 1
ATOM 2244 N N . ILE A 1 292 ? 4.368 -12.690 3.538 1.00 75.75 292 ILE A N 1
ATOM 2245 C CA . ILE A 1 292 ? 5.029 -13.990 3.378 1.00 75.75 292 ILE A CA 1
ATOM 2246 C C . ILE A 1 292 ? 6.309 -14.016 4.216 1.00 75.75 292 ILE A C 1
ATOM 2248 O O . ILE A 1 292 ? 7.313 -13.402 3.858 1.00 75.75 292 ILE A O 1
ATOM 2252 N N . VAL A 1 293 ? 6.283 -14.773 5.313 1.00 80.00 293 VAL A N 1
ATOM 2253 C CA . VAL A 1 293 ? 7.437 -14.964 6.202 1.00 80.00 293 VAL A CA 1
ATOM 2254 C C . VAL A 1 293 ? 7.891 -16.420 6.146 1.00 80.00 293 VAL A C 1
ATOM 2256 O O . VAL A 1 293 ? 7.270 -17.298 6.742 1.00 80.00 293 VAL A O 1
ATOM 2259 N N . GLY A 1 294 ? 8.983 -16.691 5.429 1.00 83.44 294 GLY A N 1
ATOM 2260 C CA . GLY A 1 294 ? 9.576 -18.029 5.351 1.00 83.44 294 GLY A CA 1
ATOM 2261 C C . GLY A 1 294 ? 10.360 -18.390 6.615 1.00 83.44 294 GLY A C 1
ATOM 2262 O O . GLY A 1 294 ? 11.266 -17.663 7.012 1.00 83.44 294 GLY A O 1
ATOM 2263 N N . ALA A 1 295 ? 10.035 -19.525 7.235 1.00 82.81 295 ALA A N 1
ATOM 2264 C CA . ALA A 1 295 ? 10.783 -20.082 8.364 1.00 82.81 295 ALA A CA 1
ATOM 2265 C C . ALA A 1 295 ? 11.875 -21.061 7.913 1.00 82.81 295 ALA A C 1
ATOM 2267 O O . ALA A 1 295 ? 12.971 -21.074 8.471 1.00 82.81 295 ALA A O 1
ATOM 2268 N N . SER A 1 296 ? 11.574 -21.900 6.922 1.00 87.12 296 SER A N 1
ATOM 2269 C CA . SER A 1 296 ? 12.518 -22.868 6.363 1.00 87.12 296 SER A CA 1
ATOM 2270 C C . SER A 1 296 ? 12.084 -23.332 4.976 1.00 87.12 296 SER A C 1
ATOM 2272 O O . SER A 1 296 ? 10.911 -23.214 4.612 1.00 87.12 296 SER A O 1
ATOM 2274 N N . PHE A 1 297 ? 13.027 -23.917 4.238 1.00 90.81 297 PHE A N 1
ATOM 2275 C CA . PHE A 1 297 ? 12.758 -24.703 3.039 1.00 90.81 297 PHE A CA 1
ATOM 2276 C C . PHE A 1 297 ? 13.137 -26.159 3.294 1.00 90.81 297 PHE A C 1
ATOM 2278 O O . PHE A 1 297 ? 14.234 -26.443 3.769 1.00 90.81 297 PHE A O 1
ATOM 2285 N N . ASP A 1 298 ? 12.221 -27.061 2.969 1.00 91.81 298 ASP A N 1
ATOM 2286 C CA . ASP A 1 298 ? 12.444 -28.506 2.996 1.00 91.81 298 ASP A CA 1
ATOM 2287 C C . ASP A 1 298 ? 13.009 -28.987 1.652 1.00 91.81 298 ASP A C 1
ATOM 2289 O O . ASP A 1 298 ? 13.732 -29.979 1.585 1.00 91.81 298 ASP A O 1
ATOM 2293 N N . GLU A 1 299 ? 12.669 -28.286 0.568 1.00 95.31 299 GLU A N 1
ATOM 2294 C CA . GLU A 1 299 ? 13.061 -28.637 -0.790 1.00 95.31 299 GLU A CA 1
ATOM 2295 C C . GLU A 1 299 ? 13.274 -27.378 -1.629 1.00 95.31 299 GLU A C 1
ATOM 2297 O O . GLU A 1 299 ? 12.473 -26.443 -1.573 1.00 95.31 299 GLU A O 1
ATOM 2302 N N . PHE A 1 300 ? 14.338 -27.379 -2.431 1.00 97.00 300 PHE A N 1
ATOM 2303 C CA . PHE A 1 300 ? 14.615 -26.346 -3.420 1.00 97.00 300 PHE A CA 1
ATOM 2304 C C . PHE A 1 300 ? 15.266 -26.995 -4.646 1.00 97.00 300 PHE A C 1
ATOM 2306 O O . PHE A 1 300 ? 16.328 -27.608 -4.529 1.00 97.00 300 PHE A O 1
ATOM 2313 N N . ARG A 1 301 ? 14.633 -26.897 -5.819 1.00 97.56 301 ARG A N 1
ATOM 2314 C CA . ARG A 1 301 ? 15.130 -27.497 -7.067 1.00 97.56 301 ARG A CA 1
ATOM 2315 C C . ARG A 1 301 ? 15.027 -26.529 -8.236 1.00 97.56 301 ARG A C 1
ATOM 2317 O O . ARG A 1 301 ? 13.950 -25.997 -8.489 1.00 97.56 301 ARG A O 1
ATOM 2324 N N . TRP A 1 302 ? 16.111 -26.406 -9.000 1.00 97.62 302 TRP A N 1
ATOM 2325 C CA . TRP A 1 302 ? 16.106 -25.847 -10.354 1.00 97.62 302 TRP A CA 1
ATOM 2326 C C . TRP A 1 302 ? 16.008 -26.998 -11.351 1.00 97.62 302 TRP A C 1
ATOM 2328 O O . TRP A 1 302 ? 16.895 -27.849 -11.406 1.00 97.62 302 TRP A O 1
ATOM 2338 N N . LEU A 1 303 ? 14.901 -27.062 -12.081 1.00 97.06 303 LEU A N 1
ATOM 2339 C CA . LEU A 1 303 ? 14.584 -28.182 -12.968 1.00 97.06 303 LEU A CA 1
ATOM 2340 C C . LEU A 1 303 ? 14.968 -27.888 -14.416 1.00 97.06 303 LEU A C 1
ATOM 2342 O O . LEU A 1 303 ? 15.434 -28.781 -15.117 1.00 97.06 303 LEU A O 1
ATOM 2346 N N . GLN A 1 304 ? 14.780 -26.641 -14.848 1.00 96.50 304 GLN A N 1
ATOM 2347 C CA . GLN A 1 304 ? 15.085 -26.176 -16.196 1.00 96.50 304 GLN A CA 1
ATOM 2348 C C . GLN A 1 304 ? 15.665 -24.759 -16.132 1.00 96.50 304 GLN A C 1
ATOM 2350 O O . GLN A 1 304 ? 15.259 -23.973 -15.270 1.00 96.50 304 GLN A O 1
ATOM 2355 N N . PRO A 1 305 ? 16.610 -24.407 -17.020 1.00 97.25 305 PRO A N 1
ATOM 2356 C CA . PRO A 1 305 ? 17.125 -23.050 -17.086 1.00 97.25 305 PRO A CA 1
ATOM 2357 C C . PRO A 1 305 ? 16.072 -22.098 -17.660 1.00 97.25 305 PRO A C 1
ATOM 2359 O O . PRO A 1 305 ? 15.492 -22.374 -18.707 1.00 97.25 305 PRO A O 1
ATOM 2362 N N . VAL A 1 306 ? 15.890 -20.947 -17.015 1.00 98.38 306 VAL A N 1
ATOM 2363 C CA . VAL A 1 306 ? 15.080 -19.844 -17.552 1.00 98.38 306 VAL A CA 1
ATOM 2364 C C . VAL A 1 306 ? 15.895 -19.078 -18.588 1.00 98.38 306 VAL A C 1
ATOM 2366 O O . VAL A 1 306 ? 17.069 -18.770 -18.361 1.00 98.38 306 VAL A O 1
ATOM 2369 N N . ARG A 1 307 ? 15.281 -18.757 -19.724 1.00 98.00 307 ARG A N 1
ATOM 2370 C CA . ARG A 1 307 ? 15.923 -18.099 -20.866 1.00 98.00 307 ARG A CA 1
ATOM 2371 C C . ARG A 1 307 ? 15.311 -16.734 -21.176 1.00 98.00 307 ARG A C 1
ATOM 2373 O O . ARG A 1 307 ? 14.171 -16.464 -20.798 1.00 98.00 307 ARG A O 1
ATOM 2380 N N . PRO A 1 308 ? 16.044 -15.866 -21.898 1.00 97.38 308 PRO A N 1
ATOM 2381 C CA . PRO A 1 308 ? 15.456 -14.652 -22.441 1.00 97.38 308 PRO A CA 1
ATOM 2382 C C . PRO A 1 308 ? 14.232 -14.966 -23.305 1.00 97.38 308 PRO A C 1
ATOM 2384 O O . PRO A 1 308 ? 14.290 -15.806 -24.201 1.00 97.38 308 PRO A O 1
ATOM 2387 N N . GLY A 1 309 ? 13.141 -14.255 -23.053 1.00 95.19 309 GLY A N 1
ATOM 2388 C CA . GLY A 1 309 ? 11.853 -14.432 -23.708 1.00 95.19 309 GLY A CA 1
ATOM 2389 C C . GLY A 1 309 ? 10.863 -15.304 -22.939 1.00 95.19 309 GLY A C 1
ATOM 2390 O O . GLY A 1 309 ? 9.679 -15.202 -23.253 1.00 95.19 309 GLY A O 1
ATOM 2391 N N . ASP A 1 310 ? 11.302 -16.088 -21.948 1.00 98.06 310 ASP A N 1
ATOM 2392 C CA . ASP A 1 310 ? 10.393 -16.906 -21.139 1.00 98.06 310 ASP A CA 1
ATOM 2393 C C . ASP A 1 310 ? 9.413 -16.035 -20.346 1.00 98.06 310 ASP A C 1
ATOM 2395 O O . ASP A 1 310 ? 9.743 -14.931 -19.898 1.00 98.06 310 ASP A O 1
ATOM 2399 N N . GLU A 1 311 ? 8.209 -16.560 -20.136 1.00 97.50 311 GLU A N 1
ATOM 2400 C CA . GLU A 1 311 ? 7.200 -15.958 -19.266 1.00 97.50 311 GLU A CA 1
ATOM 2401 C C . GLU A 1 311 ? 6.978 -16.851 -18.054 1.00 97.50 311 GLU A C 1
ATOM 2403 O O . GLU A 1 311 ? 6.584 -18.008 -18.192 1.00 97.50 311 GLU A O 1
ATOM 2408 N N . LEU A 1 312 ? 7.230 -16.315 -16.861 1.00 98.06 312 LEU A N 1
ATOM 2409 C CA . LEU A 1 312 ? 7.135 -17.060 -15.612 1.00 98.06 312 LEU A CA 1
ATOM 2410 C C . LEU A 1 312 ? 5.842 -16.739 -14.868 1.00 98.06 312 LEU A C 1
ATOM 2412 O O . LEU A 1 312 ? 5.469 -15.576 -14.755 1.00 98.06 312 LEU A O 1
ATOM 2416 N N . ARG A 1 313 ? 5.207 -17.762 -14.297 1.00 98.06 313 ARG A N 1
ATOM 2417 C CA . ARG A 1 313 ? 4.135 -17.651 -13.291 1.00 98.06 313 ARG A CA 1
ATOM 2418 C C . ARG A 1 313 ? 4.388 -18.634 -12.157 1.00 98.06 313 ARG A C 1
ATOM 2420 O O . ARG A 1 313 ? 5.135 -19.596 -12.343 1.00 98.06 313 ARG A O 1
ATOM 2427 N N . VAL A 1 314 ? 3.756 -18.431 -11.007 1.00 97.62 314 VAL A N 1
ATOM 2428 C CA . VAL A 1 314 ? 3.827 -19.382 -9.893 1.00 97.62 314 VAL A CA 1
ATOM 2429 C C . VAL A 1 314 ? 2.478 -20.034 -9.633 1.00 97.62 314 VAL A C 1
ATOM 2431 O O . VAL A 1 314 ? 1.429 -19.410 -9.771 1.00 97.62 314 VAL A O 1
ATOM 2434 N N . GLU A 1 315 ? 2.526 -21.297 -9.231 1.00 97.06 315 GLU A N 1
ATOM 2435 C CA . GLU A 1 315 ? 1.415 -22.008 -8.608 1.00 97.06 315 GLU A CA 1
ATOM 2436 C C . GLU A 1 315 ? 1.854 -22.459 -7.218 1.00 97.06 315 GLU A C 1
ATOM 2438 O O . GLU A 1 315 ? 2.916 -23.067 -7.068 1.00 97.06 315 GLU A O 1
ATOM 2443 N N . SER A 1 316 ? 1.049 -22.169 -6.203 1.00 97.19 316 SER A N 1
ATOM 2444 C CA . SER A 1 316 ? 1.299 -22.570 -4.821 1.00 97.19 316 SER A CA 1
ATOM 2445 C C . SER A 1 316 ? 0.216 -23.507 -4.326 1.00 97.19 316 SER A C 1
ATOM 2447 O O . SER A 1 316 ? -0.957 -23.221 -4.505 1.00 97.19 316 SER A O 1
ATOM 2449 N N . GLU A 1 317 ? 0.602 -24.579 -3.648 1.00 97.19 317 GLU A N 1
ATOM 2450 C CA . GLU A 1 317 ? -0.289 -25.546 -3.012 1.00 97.19 317 GLU A CA 1
ATOM 2451 C C . GLU A 1 317 ? 0.017 -25.620 -1.514 1.00 97.19 317 GLU A C 1
ATOM 2453 O O . GLU A 1 317 ? 1.163 -25.851 -1.109 1.00 97.19 317 GLU A O 1
ATOM 2458 N N . VAL A 1 318 ? -1.004 -25.449 -0.675 1.00 97.62 318 VAL A N 1
ATOM 2459 C CA . VAL A 1 318 ? -0.891 -25.659 0.772 1.00 97.62 318 VAL A CA 1
ATOM 2460 C C . VAL A 1 318 ? -0.884 -27.159 1.043 1.00 97.62 318 VAL A C 1
ATOM 2462 O O . VAL A 1 318 ? -1.881 -27.844 0.861 1.00 97.62 318 VAL A O 1
ATOM 2465 N N . LEU A 1 319 ? 0.237 -27.685 1.518 1.00 97.19 319 LEU A N 1
ATOM 2466 C CA . LEU A 1 319 ? 0.397 -29.102 1.839 1.00 97.19 319 LEU A CA 1
ATOM 2467 C C . LEU A 1 319 ? -0.079 -29.441 3.254 1.00 97.19 319 LEU A C 1
ATOM 2469 O O . LEU A 1 319 ? -0.531 -30.554 3.509 1.00 97.19 319 LEU A O 1
ATOM 2473 N N . ALA A 1 320 ? 0.083 -28.513 4.199 1.00 96.06 320 ALA A N 1
ATOM 2474 C CA . ALA A 1 320 ? -0.307 -28.708 5.592 1.00 96.06 320 ALA A CA 1
ATOM 2475 C C . ALA A 1 320 ? -0.499 -27.371 6.312 1.00 96.06 320 ALA A C 1
ATOM 2477 O O . ALA A 1 320 ? 0.165 -26.388 5.988 1.00 96.06 320 ALA A O 1
ATOM 2478 N N . VAL A 1 321 ? -1.340 -27.369 7.345 1.00 96.50 321 VAL A N 1
ATOM 2479 C CA . VAL A 1 321 ? -1.601 -26.218 8.220 1.00 96.50 321 VAL A CA 1
ATOM 2480 C C . VAL A 1 321 ? -1.462 -26.673 9.669 1.00 96.50 321 VAL A C 1
ATOM 2482 O O . VAL A 1 321 ? -2.007 -27.707 10.055 1.00 96.50 321 VAL A O 1
ATOM 2485 N N . ARG A 1 322 ? -0.699 -25.937 10.483 1.00 94.12 322 ARG A N 1
ATOM 2486 C CA . ARG A 1 322 ? -0.444 -26.289 11.886 1.00 94.12 322 ARG A CA 1
ATOM 2487 C C . ARG A 1 322 ? -0.379 -25.052 12.773 1.00 94.12 322 ARG A C 1
ATOM 2489 O O . ARG A 1 322 ? 0.506 -24.216 12.614 1.00 94.12 322 ARG A O 1
ATOM 2496 N N . ALA A 1 323 ? -1.251 -24.976 13.776 1.00 89.44 323 ALA A N 1
ATOM 2497 C CA . ALA A 1 323 ? -1.141 -23.969 14.830 1.00 89.44 323 ALA A CA 1
ATOM 2498 C C . ALA A 1 323 ? 0.144 -24.163 15.653 1.00 89.44 323 ALA A C 1
ATOM 2500 O O . ALA A 1 323 ? 0.575 -25.293 15.913 1.00 89.44 323 ALA A O 1
ATOM 2501 N N . SER A 1 324 ? 0.774 -23.062 16.067 1.00 85.44 324 SER A N 1
ATOM 2502 C CA . SER A 1 324 ? 1.945 -23.130 16.936 1.00 85.44 324 SER A CA 1
ATOM 2503 C C . SER A 1 324 ? 1.522 -23.415 18.376 1.00 85.44 324 SER A C 1
ATOM 2505 O O . SER A 1 324 ? 0.623 -22.774 18.913 1.00 85.44 324 SER A O 1
ATOM 2507 N N . THR A 1 325 ? 2.199 -24.361 19.027 1.00 79.81 325 THR A N 1
ATOM 2508 C CA . THR A 1 325 ? 1.978 -24.680 20.446 1.00 79.81 325 THR A CA 1
ATOM 2509 C C . THR A 1 325 ? 2.723 -23.734 21.387 1.00 79.81 325 THR A C 1
ATOM 2511 O O . THR A 1 325 ? 2.340 -23.604 22.543 1.00 79.81 325 THR A O 1
ATOM 2514 N N . SER A 1 326 ? 3.779 -23.069 20.909 1.00 75.81 326 SER A N 1
ATOM 2515 C CA . SER A 1 326 ? 4.615 -22.160 21.706 1.00 75.81 326 SER A CA 1
ATOM 2516 C C . SER A 1 326 ? 4.329 -20.677 21.465 1.00 75.81 326 SER A C 1
ATOM 2518 O O . SER A 1 326 ? 4.755 -19.846 22.262 1.00 75.81 326 SER A O 1
ATOM 2520 N N . ARG A 1 327 ? 3.629 -20.332 20.375 1.00 78.38 327 ARG A N 1
ATOM 2521 C CA . ARG A 1 327 ? 3.263 -18.953 20.005 1.00 78.38 327 ARG A CA 1
ATOM 2522 C C . ARG A 1 327 ? 1.787 -18.903 19.585 1.00 78.38 327 ARG A C 1
ATOM 2524 O O . ARG A 1 327 ? 1.493 -19.193 18.429 1.00 78.38 327 ARG A O 1
ATOM 2531 N N . PRO A 1 328 ? 0.858 -18.638 20.517 1.00 78.50 328 PRO A N 1
ATOM 2532 C CA . PRO A 1 328 ? -0.576 -18.859 20.306 1.00 78.50 328 PRO A CA 1
ATOM 2533 C C . PRO A 1 328 ? -1.226 -17.919 19.278 1.00 78.50 328 PRO A C 1
ATOM 2535 O O . PRO A 1 328 ? -2.333 -18.203 18.826 1.00 78.50 328 PRO A O 1
ATOM 2538 N N . ASP A 1 329 ? -0.545 -16.838 18.906 1.00 79.81 329 ASP A N 1
ATOM 2539 C CA . ASP A 1 329 ? -0.926 -15.815 17.930 1.00 79.81 329 ASP A CA 1
ATOM 2540 C C . ASP A 1 329 ? -0.549 -16.165 16.479 1.00 79.81 329 ASP A C 1
ATOM 2542 O O . ASP A 1 329 ? -0.912 -15.443 15.551 1.00 79.81 329 ASP A O 1
ATOM 2546 N N . GLN A 1 330 ? 0.149 -17.281 16.252 1.00 84.62 330 GLN A N 1
ATOM 2547 C CA . GLN A 1 330 ? 0.600 -17.692 14.922 1.00 84.62 330 GLN A CA 1
ATOM 2548 C C . GLN A 1 330 ? 0.559 -19.213 14.713 1.00 84.62 330 GLN A C 1
ATOM 2550 O O . GLN A 1 330 ? 0.438 -20.025 15.632 1.00 84.62 330 GLN A O 1
ATOM 2555 N N . GLY A 1 331 ? 0.698 -19.616 13.458 1.00 91.75 331 GLY A N 1
ATOM 2556 C CA . GLY A 1 331 ? 0.938 -20.988 13.048 1.00 91.75 331 GLY A CA 1
ATOM 2557 C C . GLY A 1 331 ? 1.883 -21.055 11.864 1.00 91.75 331 GLY A C 1
ATOM 2558 O O . GLY A 1 331 ? 2.577 -20.093 11.534 1.00 91.75 331 GLY A O 1
ATOM 2559 N N . VAL A 1 332 ? 1.930 -22.233 11.260 1.00 94.12 332 VAL A N 1
ATOM 2560 C CA . VAL A 1 332 ? 2.764 -22.537 10.109 1.00 94.12 332 VAL A CA 1
ATOM 2561 C C . VAL A 1 332 ? 1.907 -23.202 9.046 1.00 94.12 332 VAL A C 1
ATOM 2563 O O . VAL A 1 332 ? 1.204 -24.170 9.343 1.00 94.12 332 VAL A O 1
ATOM 2566 N N . ILE A 1 333 ? 2.011 -22.722 7.811 1.00 96.56 333 ILE A N 1
ATOM 2567 C CA . ILE A 1 333 ? 1.549 -23.454 6.631 1.00 96.56 333 ILE A CA 1
ATOM 2568 C C . ILE A 1 333 ? 2.759 -23.998 5.878 1.00 96.56 333 ILE A C 1
ATOM 2570 O O . ILE A 1 333 ? 3.769 -23.311 5.728 1.00 96.56 333 ILE A O 1
ATOM 2574 N N . LYS A 1 334 ? 2.678 -25.241 5.413 1.00 97.56 334 LYS A N 1
ATOM 2575 C CA . LYS A 1 334 ? 3.670 -25.827 4.513 1.00 97.56 334 LYS A CA 1
ATOM 2576 C C . LYS A 1 334 ? 3.163 -25.664 3.092 1.00 97.56 334 LYS A C 1
ATOM 2578 O O . LYS A 1 334 ? 2.063 -26.117 2.800 1.00 97.56 334 LYS A O 1
ATOM 2583 N N . VAL A 1 335 ? 3.946 -25.036 2.226 1.00 97.75 335 VAL A N 1
ATOM 2584 C CA . VAL A 1 335 ? 3.534 -24.678 0.865 1.00 97.75 335 VAL A CA 1
ATOM 2585 C C . VAL A 1 335 ? 4.534 -25.232 -0.135 1.00 97.75 335 VAL A C 1
ATOM 2587 O O . VAL A 1 335 ? 5.741 -25.053 0.031 1.00 97.75 335 VAL A O 1
ATOM 2590 N N . ARG A 1 336 ? 4.034 -25.897 -1.178 1.00 98.44 336 ARG A N 1
ATOM 2591 C CA . ARG A 1 336 ? 4.789 -26.176 -2.401 1.00 98.44 336 ARG A CA 1
ATOM 2592 C C . ARG A 1 336 ? 4.530 -25.038 -3.372 1.00 98.44 336 ARG A C 1
ATOM 2594 O O . ARG A 1 336 ? 3.381 -24.820 -3.722 1.00 98.44 336 ARG A O 1
ATOM 2601 N N . THR A 1 337 ? 5.568 -24.366 -3.847 1.00 98.31 337 THR A N 1
ATOM 2602 C CA . THR A 1 337 ? 5.457 -23.429 -4.968 1.00 98.31 337 THR A CA 1
ATOM 2603 C C . THR A 1 337 ? 6.214 -23.976 -6.165 1.00 98.31 337 THR A C 1
ATOM 2605 O O . THR A 1 337 ? 7.380 -24.362 -6.063 1.00 98.31 337 THR A O 1
ATOM 2608 N N . THR A 1 338 ? 5.542 -23.980 -7.307 1.00 98.56 338 THR A N 1
ATOM 2609 C CA . THR A 1 338 ? 6.084 -24.374 -8.601 1.00 98.56 338 THR A CA 1
ATOM 2610 C C . THR A 1 338 ? 6.113 -23.150 -9.499 1.00 98.56 338 THR A C 1
ATOM 2612 O O . THR A 1 338 ? 5.074 -22.558 -9.782 1.00 98.56 338 THR A O 1
ATOM 2615 N N . THR A 1 339 ? 7.300 -22.768 -9.956 1.00 98.62 339 THR A N 1
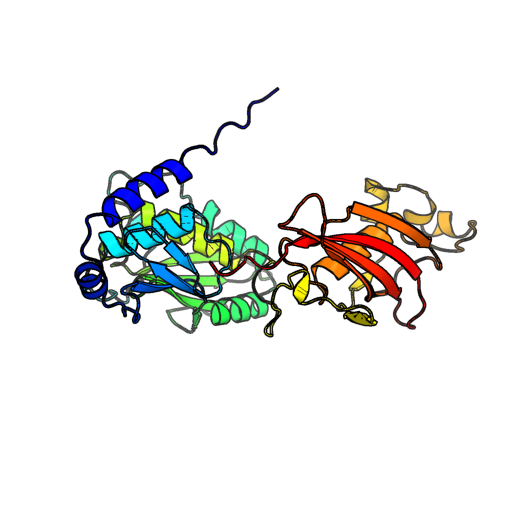ATOM 2616 C CA . THR A 1 339 ? 7.468 -21.730 -10.975 1.00 98.62 339 THR A CA 1
ATOM 2617 C C . THR A 1 339 ? 7.418 -22.398 -12.339 1.00 98.62 339 THR A C 1
ATOM 2619 O O . THR A 1 339 ? 8.164 -23.348 -12.595 1.00 98.62 339 THR A O 1
ATOM 2622 N N . LEU A 1 340 ? 6.534 -21.912 -13.202 1.00 98.50 340 LEU A N 1
ATOM 2623 C CA . LEU A 1 340 ? 6.221 -22.479 -14.510 1.00 98.50 340 LEU A CA 1
ATOM 2624 C C . LEU A 1 340 ? 6.573 -21.481 -15.612 1.00 98.50 340 LEU A C 1
ATOM 2626 O O . LEU A 1 340 ? 6.369 -20.281 -15.427 1.00 98.50 340 LEU A O 1
ATOM 2630 N N . ASN A 1 341 ? 7.058 -21.976 -16.751 1.00 97.94 341 ASN A N 1
ATOM 2631 C CA . ASN A 1 341 ? 7.244 -21.172 -17.962 1.00 97.94 341 ASN A CA 1
ATOM 2632 C C . ASN A 1 341 ? 5.945 -21.076 -18.802 1.00 97.94 341 ASN A C 1
ATOM 2634 O O . ASN A 1 341 ? 4.895 -21.621 -18.441 1.00 97.94 341 ASN A O 1
ATOM 2638 N N . GLN A 1 342 ? 6.023 -20.432 -19.968 1.00 97.31 342 GLN A N 1
ATOM 2639 C CA . GLN A 1 342 ? 4.930 -20.279 -20.937 1.00 97.31 342 GLN A CA 1
ATOM 2640 C C . GLN A 1 342 ? 4.343 -21.608 -21.443 1.00 97.31 342 GLN A C 1
ATOM 2642 O O . GLN A 1 342 ? 3.182 -21.649 -21.846 1.00 97.31 342 GLN A O 1
ATOM 2647 N N . ASN A 1 343 ? 5.113 -22.698 -21.386 1.00 96.12 343 ASN A N 1
ATOM 2648 C CA . ASN A 1 343 ? 4.698 -24.038 -21.801 1.00 96.12 343 ASN A CA 1
ATOM 2649 C C . ASN A 1 343 ? 4.115 -24.866 -20.641 1.00 96.12 343 ASN A C 1
ATOM 2651 O O . ASN A 1 343 ? 3.807 -26.041 -20.825 1.00 96.12 343 ASN A O 1
ATOM 2655 N N . ASN A 1 344 ? 3.953 -24.272 -19.451 1.00 95.94 344 ASN A N 1
ATOM 2656 C CA . ASN A 1 344 ? 3.608 -24.961 -18.202 1.00 95.94 344 ASN A CA 1
ATOM 2657 C C . ASN A 1 344 ? 4.642 -26.015 -17.767 1.00 95.94 344 ASN A C 1
ATOM 2659 O O . ASN A 1 344 ? 4.306 -26.981 -17.084 1.00 95.94 344 ASN A O 1
ATOM 2663 N N . GLU A 1 345 ? 5.909 -25.831 -18.134 1.00 97.75 345 GLU A N 1
ATOM 2664 C CA . GLU A 1 345 ? 7.006 -26.666 -17.651 1.00 97.75 345 GLU A CA 1
ATOM 2665 C C . GLU A 1 345 ? 7.565 -26.068 -16.358 1.00 97.75 345 GLU A C 1
ATOM 2667 O O . GLU A 1 345 ? 7.805 -24.861 -16.265 1.00 97.75 345 GLU A O 1
ATOM 2672 N N . ALA A 1 346 ? 7.786 -26.910 -15.347 1.00 98.19 346 ALA A N 1
ATOM 2673 C CA . ALA A 1 346 ? 8.358 -26.471 -14.082 1.00 98.19 346 ALA A CA 1
ATOM 2674 C C . ALA A 1 346 ? 9.839 -26.119 -14.256 1.00 98.19 346 ALA A C 1
ATOM 2676 O O . ALA A 1 346 ? 10.658 -26.979 -14.582 1.00 98.19 346 ALA A O 1
ATOM 2677 N N . VAL A 1 347 ? 10.182 -24.858 -13.995 1.00 98.50 347 VAL A N 1
ATOM 2678 C CA . VAL A 1 347 ? 11.569 -24.364 -14.007 1.00 98.50 347 VAL A CA 1
ATOM 2679 C C . VAL A 1 347 ? 12.183 -24.397 -12.610 1.00 98.50 347 VAL A C 1
ATOM 2681 O O . VAL A 1 347 ? 13.372 -24.676 -12.457 1.00 98.50 347 VAL A O 1
ATOM 2684 N N . GLN A 1 348 ? 11.364 -24.195 -11.574 1.00 98.56 348 GLN A N 1
ATOM 2685 C CA . GLN A 1 348 ? 11.780 -24.232 -10.176 1.00 98.56 348 GLN A CA 1
ATOM 2686 C C . GLN A 1 348 ? 10.671 -24.823 -9.302 1.00 98.56 348 GLN A C 1
ATOM 2688 O O . GLN A 1 348 ? 9.496 -24.532 -9.509 1.00 98.56 348 GLN A O 1
ATOM 2693 N N . VAL A 1 349 ? 11.046 -25.615 -8.296 1.00 98.38 349 VAL A N 1
ATOM 2694 C CA . VAL A 1 349 ? 10.134 -26.088 -7.244 1.00 98.38 349 VAL A CA 1
ATOM 26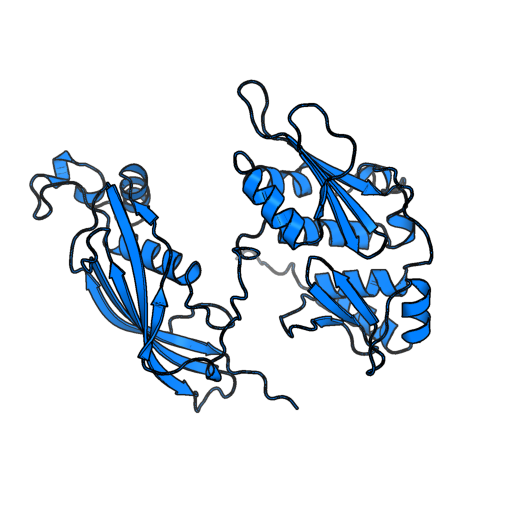95 C C . VAL A 1 349 ? 10.743 -25.788 -5.883 1.00 98.38 349 VAL A C 1
ATOM 2697 O O . VAL A 1 349 ? 11.905 -26.108 -5.634 1.00 98.38 349 VAL A O 1
ATOM 2700 N N . LEU A 1 350 ? 9.938 -25.210 -4.998 1.00 97.00 350 LEU A N 1
ATOM 2701 C CA . LEU A 1 350 ? 10.279 -24.976 -3.600 1.00 97.00 350 LEU A CA 1
ATOM 2702 C C . LEU A 1 350 ? 9.190 -25.545 -2.694 1.00 97.00 350 LEU A C 1
ATOM 2704 O O . LEU A 1 350 ? 8.003 -25.429 -2.989 1.00 97.00 350 LEU A O 1
ATOM 2708 N N . VAL A 1 351 ? 9.588 -26.160 -1.586 1.00 97.88 351 VAL A N 1
ATOM 2709 C CA . VAL A 1 351 ? 8.670 -26.555 -0.514 1.00 97.88 351 VAL A CA 1
ATOM 2710 C C . VAL A 1 351 ? 9.159 -25.898 0.761 1.00 97.88 351 VAL A C 1
ATOM 2712 O O . VAL A 1 351 ? 10.275 -26.167 1.201 1.00 97.88 351 VAL A O 1
ATOM 2715 N N . GLY A 1 352 ? 8.346 -25.020 1.340 1.00 94.88 352 GLY A N 1
ATOM 2716 C CA . GLY A 1 352 ? 8.735 -24.214 2.490 1.00 94.88 352 GLY A CA 1
ATOM 2717 C C . GLY A 1 352 ? 7.656 -24.109 3.552 1.00 94.88 352 GLY A C 1
ATOM 2718 O O . GLY A 1 352 ? 6.474 -24.331 3.298 1.00 94.88 352 GLY A O 1
ATOM 2719 N N . ASN A 1 353 ? 8.089 -23.765 4.759 1.00 93.38 353 ASN A N 1
ATOM 2720 C CA . ASN A 1 353 ? 7.224 -23.486 5.894 1.00 93.38 353 ASN A CA 1
ATOM 2721 C C . ASN A 1 353 ? 7.081 -21.969 6.038 1.00 93.38 353 ASN A C 1
ATOM 2723 O O . ASN A 1 353 ? 8.080 -21.277 6.242 1.00 93.38 353 ASN A O 1
ATOM 2727 N N . LEU A 1 354 ? 5.856 -21.459 5.943 1.00 92.69 354 LEU A N 1
ATOM 2728 C CA . LEU A 1 354 ? 5.534 -20.045 6.112 1.00 92.69 354 LEU A CA 1
ATOM 2729 C C . LEU A 1 354 ? 4.887 -19.817 7.474 1.00 92.69 354 LEU A C 1
ATOM 2731 O O . LEU A 1 354 ? 3.988 -20.561 7.863 1.00 92.69 354 LEU A O 1
ATOM 2735 N N . ILE A 1 355 ? 5.325 -18.783 8.188 1.00 89.25 355 ILE A N 1
ATOM 2736 C CA . ILE A 1 355 ? 4.675 -18.320 9.415 1.00 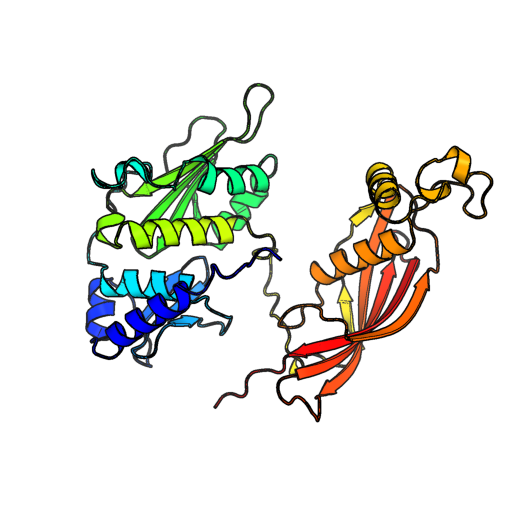89.25 355 ILE A CA 1
ATOM 2737 C C . ILE A 1 355 ? 3.454 -17.496 9.018 1.00 89.25 355 ILE A C 1
ATOM 2739 O O . ILE A 1 355 ? 3.563 -16.585 8.202 1.00 89.25 355 ILE A O 1
ATOM 2743 N N . VAL A 1 356 ? 2.304 -17.811 9.611 1.00 87.75 356 VAL A N 1
ATOM 2744 C CA . VAL A 1 356 ? 1.032 -17.131 9.338 1.00 87.75 356 VAL A CA 1
ATOM 2745 C C . VAL A 1 356 ? 0.382 -16.743 10.656 1.00 87.75 356 VAL A C 1
ATOM 2747 O O . VAL A 1 356 ? 0.341 -17.546 11.592 1.00 87.75 356 VAL A O 1
ATOM 2750 N N . LEU A 1 357 ? -0.119 -15.513 10.736 1.00 84.75 357 LEU A N 1
ATOM 2751 C CA . LEU A 1 357 ? -0.844 -15.025 11.905 1.00 84.75 357 LEU A CA 1
ATOM 2752 C C . LEU A 1 357 ? -2.175 -15.763 12.069 1.00 84.75 357 LEU A C 1
ATOM 2754 O O . LEU A 1 357 ? -2.835 -16.109 11.091 1.00 84.75 357 LEU A O 1
ATOM 2758 N N . ARG A 1 358 ? -2.592 -15.980 13.312 1.00 85.25 358 ARG A N 1
ATOM 2759 C CA . ARG A 1 358 ? -3.943 -16.446 13.632 1.00 85.25 358 ARG A CA 1
ATOM 2760 C C . ARG A 1 358 ? -4.895 -15.269 13.749 1.00 85.25 358 ARG A C 1
ATOM 2762 O O . ARG A 1 358 ? -4.483 -14.157 14.080 1.00 85.25 358 ARG A O 1
ATOM 2769 N N . SER A 1 359 ? -6.170 -15.525 13.494 1.00 78.31 359 SER A N 1
ATOM 2770 C CA . SER A 1 359 ? -7.221 -14.528 13.666 1.00 78.31 359 SER A CA 1
ATOM 2771 C C . SER A 1 359 ? -7.239 -14.044 15.122 1.00 78.31 359 SER A C 1
ATOM 2773 O O . SER A 1 359 ? -7.184 -14.878 16.033 1.00 78.31 359 SER A O 1
ATOM 2775 N N . PRO A 1 360 ? -7.335 -12.728 15.388 1.00 65.00 360 PRO A N 1
ATOM 2776 C CA . PRO A 1 360 ? -7.508 -12.247 16.751 1.00 65.00 360 PRO A CA 1
ATOM 2777 C C . PRO A 1 360 ? -8.805 -12.826 17.325 1.00 65.00 360 PRO A C 1
ATOM 2779 O O . PRO A 1 360 ? -9.880 -12.691 16.731 1.00 65.00 360 PRO A O 1
ATOM 2782 N N . VAL A 1 361 ? -8.699 -13.502 18.472 1.00 48.16 361 VAL A N 1
ATOM 2783 C CA . VAL A 1 361 ? -9.864 -14.015 19.199 1.00 48.16 361 VAL A CA 1
ATOM 2784 C C . VAL A 1 361 ? -10.748 -12.817 19.538 1.00 48.16 361 VAL A C 1
ATOM 2786 O O . VAL A 1 361 ? -10.272 -11.826 20.086 1.00 48.16 361 VAL A O 1
ATOM 2789 N N . SER A 1 362 ? -12.019 -12.886 19.141 1.00 34.22 362 SER A N 1
ATOM 2790 C CA . SER A 1 362 ? -13.006 -11.870 19.504 1.00 34.22 362 SER A CA 1
ATOM 2791 C C . SER A 1 362 ? -13.278 -12.021 21.000 1.00 34.22 362 SER A C 1
ATOM 2793 O O . SER A 1 362 ? -13.926 -12.989 21.393 1.00 34.22 362 SER A O 1
ATOM 2795 N N . SER A 1 363 ? -12.695 -11.138 21.808 1.00 30.94 363 SER A N 1
ATOM 2796 C CA . SER A 1 363 ? -12.967 -11.017 23.245 1.00 30.94 363 SER A CA 1
ATOM 2797 C C . SER A 1 363 ? -14.276 -10.287 23.490 1.00 30.94 363 SER A C 1
ATOM 2799 O O . SER A 1 363 ? -14.504 -9.278 22.781 1.00 30.94 363 SER A O 1
#

Mean predicted aligned error: 15.88 Å

Nearest PDB structures (foldseek):
  3exz-assembly1_A  TM=9.736E-01  e=1.399E-18  Rhodospirillum rubrum ATCC 11170
  4ffu-assembly1_D  TM=8.782E-01  e=1.451E-11  Sinorhizobium meliloti 1021
  1q6w-assembly2_C  TM=8.909E-01  e=1.710E-11  Archaeoglobus fulgidus DSM 4304
  6jql-assembly1_C  TM=6.804E-01  e=3.477E-10  Escherichia coli K-12
  2c2i-assembly1_B  TM=7.421E-01  e=3.274E-08  Mycobacterium tuberculosis H37Rv

InterPro domains:
  IPR002539 MaoC-like dehydratase domain [PF01575] (224-331)
  IPR024264 Domain of unknown function DUF3786 [PF12654] (25-200)
  IPR029069 HotDog domain superfamily [SSF54637] (214-359)
  IPR052342 Mesaconyl-CoA Hydratase/Beta-methylmalyl-CoA Dehydratase [PTHR43664] (214-358)